Protein AF-U6JV20-F1 (afdb_monomer_lite)

InterPro domains:
  IPR004859 Xrn1, N-terminal [PF03159] (4-200)
  IPR027073 5'-3' exoribonuclease [PTHR12341] (5-211)

Organism: NCBI:txid44415

pLDDT: mean 77.41, std 22.78, range [28.17, 97.25]

Foldseek 3Di:
DPPPVLVVVLVLVLVVVVVVCVVVLFQAEKEWFAAAAADPVVVVVVVVLLVVVVVVVVVVVVVVVVVVVVVVVVVVPDDDDDDDDDDDDDPPPPPPPPPDDDLVLLAQPHPSQVVSLVSVVVSLVVCCVPPPSSPNYHYHYHGNNHHHGRLVVVLVVLVVVVVVVPDDLPDAKEKEWDDPCNVVSQVVSPRPHYYYDYDDDDDDDDDPDDPPPPSVVSVVVCPVSVSDTRTMMGD

Radius of gyration: 23.66 Å; chains: 1; bounding box: 73×38×59 Å

Structure (mmCIF, N/CA/C/O backbone):
data_AF-U6JV20-F1
#
_entry.id   AF-U6JV20-F1
#
loop_
_atom_site.group_PDB
_atom_site.id
_atom_site.type_symbol
_atom_site.label_atom_id
_atom_site.label_alt_id
_atom_site.label_comp_id
_atom_site.label_asym_id
_atom_site.label_entity_id
_atom_site.label_seq_id
_atom_site.pdbx_PDB_ins_code
_atom_site.Cartn_x
_atom_site.Cartn_y
_atom_site.Cartn_z
_atom_site.occupancy
_atom_site.B_iso_or_equiv
_atom_site.auth_seq_id
_atom_site.auth_comp_id
_atom_site.auth_asym_id
_atom_site.auth_atom_id
_atom_site.pdbx_PDB_model_num
ATOM 1 N N . MET A 1 1 ? -23.918 -13.081 11.698 1.00 28.17 1 MET A N 1
ATOM 2 C CA . MET A 1 1 ? -24.229 -11.856 10.927 1.00 28.17 1 MET A CA 1
ATOM 3 C C . MET A 1 1 ? -23.480 -10.662 11.524 1.00 28.17 1 MET A C 1
ATOM 5 O O . MET A 1 1 ? -24.074 -9.877 12.247 1.00 28.17 1 MET A O 1
ATOM 9 N N . LEU A 1 2 ? -22.174 -10.546 11.251 1.00 38.31 2 LEU A N 1
ATOM 10 C CA . LEU A 1 2 ? -21.344 -9.373 11.600 1.00 38.31 2 LEU A CA 1
ATOM 11 C C . LEU A 1 2 ? -20.897 -8.580 10.345 1.00 38.31 2 LEU A C 1
ATOM 13 O O . LEU A 1 2 ? -20.165 -7.609 10.464 1.00 38.31 2 LEU A O 1
ATOM 17 N N . HIS A 1 3 ? -21.352 -8.973 9.146 1.00 51.00 3 HIS A N 1
ATOM 18 C CA . HIS A 1 3 ? -20.683 -8.654 7.874 1.00 51.00 3 HIS A CA 1
ATOM 19 C C . HIS A 1 3 ? -21.089 -7.337 7.193 1.00 51.00 3 HIS A C 1
ATOM 21 O O . HIS A 1 3 ? -20.301 -6.791 6.433 1.00 51.00 3 HIS A O 1
ATOM 27 N N . ALA A 1 4 ? -22.257 -6.760 7.502 1.00 55.91 4 ALA A N 1
ATOM 28 C CA . ALA A 1 4 ? -22.761 -5.601 6.753 1.00 55.91 4 ALA A CA 1
ATOM 29 C C . ALA A 1 4 ? -21.867 -4.347 6.850 1.00 55.91 4 ALA A C 1
ATOM 31 O O . ALA A 1 4 ? -21.872 -3.525 5.939 1.00 55.91 4 ALA A O 1
ATOM 32 N N . ASN A 1 5 ? -21.102 -4.192 7.937 1.00 74.75 5 ASN A N 1
ATOM 33 C CA . ASN A 1 5 ? -20.215 -3.038 8.101 1.00 74.75 5 ASN A CA 1
ATOM 34 C C . ASN A 1 5 ? -18.869 -3.242 7.381 1.00 74.75 5 ASN A C 1
ATOM 36 O O . ASN A 1 5 ? -18.358 -2.315 6.763 1.00 74.75 5 ASN A O 1
ATOM 40 N N . GLU A 1 6 ? -18.324 -4.464 7.394 1.00 83.31 6 GLU A N 1
ATOM 41 C CA . GLU A 1 6 ? -17.075 -4.792 6.691 1.00 83.31 6 GLU A CA 1
ATOM 42 C C . GLU A 1 6 ? -17.254 -4.743 5.170 1.00 83.31 6 GLU A C 1
ATOM 44 O O . GLU A 1 6 ? -16.403 -4.197 4.475 1.00 83.31 6 GLU A O 1
ATOM 49 N N . ASP A 1 7 ? -18.388 -5.215 4.648 1.00 86.44 7 ASP A N 1
ATOM 50 C CA . ASP A 1 7 ? -18.668 -5.181 3.207 1.00 86.44 7 ASP A CA 1
ATOM 51 C C . ASP A 1 7 ? -18.662 -3.748 2.651 1.00 86.44 7 ASP A C 1
ATOM 53 O O . ASP A 1 7 ? -18.101 -3.487 1.583 1.00 86.44 7 ASP A O 1
ATOM 57 N N . LEU A 1 8 ? -19.237 -2.796 3.396 1.00 87.31 8 LEU A N 1
ATOM 58 C CA . LEU A 1 8 ? -19.201 -1.371 3.050 1.00 87.31 8 LEU A CA 1
ATOM 59 C C . LEU A 1 8 ? -17.778 -0.801 3.122 1.00 87.31 8 LEU A C 1
ATOM 61 O O . LEU A 1 8 ? -17.402 0.035 2.293 1.00 87.31 8 LEU A O 1
ATOM 65 N N . MET A 1 9 ? -16.964 -1.268 4.075 1.00 87.62 9 MET A N 1
ATOM 66 C CA . MET A 1 9 ? -15.550 -0.898 4.150 1.00 87.62 9 MET A CA 1
ATOM 67 C C . MET A 1 9 ? -14.772 -1.410 2.936 1.00 87.62 9 MET A C 1
ATOM 69 O O . MET A 1 9 ? -14.038 -0.636 2.324 1.00 87.62 9 MET A O 1
ATOM 73 N N . TRP A 1 10 ? -14.967 -2.668 2.530 1.00 91.25 10 TRP A N 1
ATOM 74 C CA . TRP A 1 10 ? -14.325 -3.236 1.339 1.00 91.25 10 TRP A CA 1
ATOM 75 C C . TRP A 1 10 ? -14.688 -2.452 0.084 1.00 91.25 10 TRP A C 1
ATOM 77 O O . TRP A 1 10 ? -13.799 -2.048 -0.662 1.00 91.25 10 TRP A O 1
ATOM 87 N N . GLN A 1 11 ? -15.977 -2.156 -0.106 1.00 90.81 11 GLN A N 1
ATOM 88 C CA . GLN A 1 11 ? -16.446 -1.333 -1.223 1.00 90.81 11 GLN A CA 1
ATOM 89 C C . GLN A 1 11 ? -15.785 0.050 -1.233 1.00 90.81 11 GLN A C 1
ATOM 91 O O . GLN A 1 11 ? -15.362 0.516 -2.289 1.00 90.81 11 GLN A O 1
ATOM 96 N N . SER A 1 12 ? -15.638 0.679 -0.065 1.00 89.69 12 SER A N 1
ATOM 97 C CA . SER A 1 12 ? -15.001 1.995 0.063 1.00 89.69 12 SER A CA 1
ATOM 98 C C . SER A 1 12 ? -13.507 1.961 -0.277 1.00 89.69 12 SER A C 1
ATOM 100 O O . SER A 1 12 ? -13.014 2.849 -0.975 1.00 89.69 12 SER A O 1
ATOM 102 N N . VAL A 1 13 ? -12.785 0.929 0.173 1.00 91.44 13 VAL A N 1
ATOM 103 C CA . VAL A 1 13 ? -11.361 0.734 -0.157 1.00 91.44 13 VAL A CA 1
ATOM 104 C C . VAL A 1 13 ? -11.183 0.455 -1.651 1.00 91.44 13 VAL A C 1
ATOM 106 O O . VAL A 1 13 ? -10.296 1.019 -2.289 1.00 91.44 13 VAL A O 1
ATOM 109 N N . PHE A 1 14 ? -12.043 -0.375 -2.238 1.00 94.75 14 PHE A N 1
ATOM 110 C CA . PHE A 1 14 ? -11.990 -0.713 -3.660 1.00 94.75 14 PHE A CA 1
ATOM 111 C C . PHE A 1 14 ? -12.334 0.469 -4.567 1.00 94.75 14 PHE A C 1
ATOM 113 O O . PHE A 1 14 ? -11.645 0.683 -5.563 1.00 94.75 14 PHE A O 1
ATOM 120 N N . ALA A 1 15 ? -13.322 1.285 -4.194 1.00 91.62 15 ALA A N 1
ATOM 121 C CA . ALA A 1 15 ? -13.645 2.517 -4.911 1.00 91.62 15 ALA A CA 1
ATOM 122 C C . ALA A 1 15 ? -12.462 3.498 -4.931 1.00 91.62 15 ALA A C 1
ATOM 124 O O . ALA A 1 15 ? -12.191 4.139 -5.946 1.00 91.62 15 ALA A O 1
ATOM 125 N N . ALA A 1 16 ? -11.713 3.587 -3.835 1.00 89.75 16 ALA A N 1
ATOM 126 C CA . ALA A 1 16 ? -10.518 4.415 -3.796 1.00 89.75 16 ALA A CA 1
ATOM 127 C C . ALA A 1 16 ? -9.347 3.820 -4.582 1.00 89.75 16 ALA A C 1
ATOM 129 O O . ALA A 1 16 ? -8.646 4.553 -5.275 1.00 89.75 16 ALA A O 1
ATOM 130 N N . LEU A 1 17 ? -9.155 2.499 -4.540 1.00 93.50 17 LEU A N 1
ATOM 131 C CA . LEU A 1 17 ? -8.181 1.837 -5.406 1.00 93.50 17 LEU A CA 1
ATOM 132 C C . LEU A 1 17 ? -8.497 2.108 -6.885 1.00 93.50 17 LEU A C 1
ATOM 134 O O . LEU A 1 17 ? -7.592 2.415 -7.656 1.00 93.50 17 LEU A O 1
ATOM 138 N N . ASP A 1 18 ? -9.774 2.070 -7.270 1.00 92.25 18 ASP A N 1
ATOM 139 C CA . ASP A 1 18 ? -10.222 2.471 -8.607 1.00 92.25 18 ASP A CA 1
ATOM 140 C C . ASP A 1 18 ? -9.894 3.928 -8.924 1.00 92.25 18 ASP A C 1
ATOM 142 O O . ASP A 1 18 ? -9.416 4.215 -10.024 1.00 92.25 18 ASP A O 1
ATOM 146 N N . LEU A 1 19 ? -10.113 4.845 -7.979 1.00 91.06 19 LEU A N 1
ATOM 147 C CA . LEU A 1 19 ? -9.754 6.250 -8.146 1.00 91.06 19 LEU A CA 1
ATOM 148 C C . LEU A 1 19 ? -8.248 6.402 -8.398 1.00 91.06 19 LEU A C 1
ATOM 150 O O . LEU A 1 19 ? -7.859 7.046 -9.375 1.00 91.06 19 LEU A O 1
ATOM 154 N N . VAL A 1 20 ? -7.402 5.755 -7.594 1.00 91.06 20 VAL A N 1
ATOM 155 C CA . VAL A 1 20 ? -5.939 5.807 -7.745 1.00 91.06 20 VAL A CA 1
ATOM 156 C C . VAL A 1 20 ? -5.505 5.207 -9.086 1.00 91.06 20 VAL A C 1
ATOM 158 O O . VAL A 1 20 ? -4.770 5.853 -9.835 1.00 91.06 20 VAL A O 1
ATOM 161 N N . VAL A 1 21 ? -6.003 4.018 -9.444 1.00 91.44 21 VAL A N 1
ATOM 162 C CA . VAL A 1 21 ? -5.692 3.365 -10.731 1.00 91.44 21 VAL A CA 1
ATOM 163 C C . VAL A 1 21 ? -6.166 4.214 -11.908 1.00 91.44 21 VAL A C 1
ATOM 165 O O . VAL A 1 21 ? -5.449 4.330 -12.898 1.00 91.44 21 VAL A O 1
ATOM 168 N N . SER A 1 22 ? -7.338 4.845 -11.812 1.00 90.44 22 SER A N 1
ATOM 169 C CA . SER A 1 22 ? -7.852 5.719 -12.870 1.00 90.44 22 SER A CA 1
ATOM 170 C C . SER A 1 22 ? -7.023 6.992 -13.037 1.00 90.44 22 SER A C 1
ATOM 172 O O . SER A 1 22 ? -6.788 7.421 -14.165 1.00 90.44 22 SER A O 1
ATOM 174 N N . THR A 1 23 ? -6.530 7.546 -11.928 1.00 88.50 23 THR A N 1
ATOM 175 C CA . THR A 1 23 ? -5.730 8.775 -11.907 1.00 88.50 23 THR A CA 1
ATOM 176 C C . THR A 1 23 ? -4.333 8.533 -12.470 1.00 88.50 23 THR A C 1
ATOM 178 O O . THR A 1 23 ? -3.855 9.315 -13.287 1.00 88.50 23 THR A O 1
ATOM 181 N N . ILE A 1 24 ? -3.678 7.441 -12.062 1.00 89.88 24 ILE A N 1
ATOM 182 C CA . ILE A 1 24 ? -2.301 7.128 -12.473 1.00 89.88 24 ILE A CA 1
ATOM 183 C C . ILE A 1 24 ? -2.268 6.434 -13.842 1.00 89.88 24 ILE A C 1
ATOM 185 O O . ILE A 1 24 ? -1.355 6.673 -14.629 1.00 89.88 24 ILE A O 1
ATOM 189 N N . SER A 1 25 ? -3.253 5.579 -14.136 1.00 90.56 25 SER A N 1
ATOM 190 C CA . SER A 1 25 ? -3.310 4.743 -15.344 1.00 90.56 25 SER A CA 1
ATOM 191 C C . SER A 1 25 ? -2.012 3.941 -15.592 1.00 90.56 25 SER A C 1
ATOM 193 O O . SER A 1 25 ? -1.363 4.130 -16.628 1.00 90.56 25 SER A O 1
ATOM 195 N N . PRO A 1 26 ? -1.616 3.039 -14.663 1.00 92.62 26 PRO A N 1
ATOM 196 C CA . PRO A 1 26 ? -0.392 2.242 -14.788 1.00 92.62 26 PRO A CA 1
ATOM 197 C C . PRO A 1 26 ? -0.382 1.400 -16.064 1.00 92.62 26 PRO A C 1
ATOM 199 O O . PRO A 1 26 ? -1.425 0.925 -16.522 1.00 92.62 26 PRO A O 1
ATOM 202 N N . ARG A 1 27 ? 0.804 1.199 -16.647 1.00 90.31 27 ARG A N 1
ATOM 203 C CA . ARG A 1 27 ? 0.938 0.552 -17.966 1.00 90.31 27 ARG A CA 1
ATOM 204 C C . ARG A 1 27 ? 1.630 -0.797 -17.921 1.00 90.31 27 ARG A C 1
ATOM 206 O O . ARG A 1 27 ? 1.448 -1.576 -18.854 1.00 90.31 27 ARG A O 1
ATOM 213 N N . LYS A 1 28 ? 2.433 -1.068 -16.890 1.00 91.19 28 LYS A N 1
ATOM 214 C CA . LYS A 1 28 ? 3.230 -2.296 -16.791 1.00 91.19 28 LYS A CA 1
ATOM 215 C C . LYS A 1 28 ? 2.930 -3.061 -15.507 1.00 91.19 28 LYS A C 1
ATOM 217 O O . LYS A 1 28 ? 2.695 -4.268 -15.575 1.00 91.19 28 LYS A O 1
ATOM 222 N N . LEU A 1 29 ? 2.934 -2.394 -14.353 1.00 94.56 29 LEU A N 1
ATOM 223 C CA . LEU A 1 29 ? 2.844 -3.040 -13.046 1.00 94.56 29 LEU A CA 1
ATOM 224 C C . LEU A 1 29 ? 1.930 -2.279 -12.085 1.00 94.56 29 LEU A C 1
ATOM 226 O O . LEU A 1 29 ? 2.023 -1.067 -11.933 1.00 94.56 29 LEU A O 1
ATOM 230 N N . LEU A 1 30 ? 1.128 -3.030 -11.342 1.00 96.50 30 LEU A N 1
ATOM 231 C CA . LEU A 1 30 ? 0.457 -2.582 -10.134 1.00 96.50 30 LEU A CA 1
ATOM 232 C C . LEU A 1 30 ? 0.909 -3.448 -8.960 1.00 96.50 30 LEU A C 1
ATOM 234 O O . LEU A 1 30 ? 0.546 -4.617 -8.872 1.00 96.50 30 LEU A O 1
ATOM 238 N N . TYR A 1 31 ? 1.702 -2.883 -8.061 1.00 97.25 31 TYR A N 1
ATOM 239 C CA . TYR A 1 31 ? 2.146 -3.524 -6.831 1.00 97.25 31 TYR A CA 1
ATOM 240 C C . TYR A 1 31 ? 1.297 -3.015 -5.658 1.00 97.25 31 TYR A C 1
ATOM 242 O O . TYR A 1 31 ? 1.384 -1.848 -5.269 1.00 97.25 31 TYR A O 1
ATOM 250 N N . LEU A 1 32 ? 0.493 -3.906 -5.074 1.00 96.69 32 LEU A N 1
ATOM 251 C CA . LEU A 1 32 ? -0.291 -3.650 -3.865 1.00 96.69 32 LEU A CA 1
ATOM 252 C C . LEU A 1 32 ? 0.406 -4.317 -2.674 1.00 96.69 32 LEU A C 1
ATOM 254 O O . LEU A 1 32 ? 0.488 -5.546 -2.615 1.00 96.69 32 LEU A O 1
ATOM 258 N N . ALA A 1 33 ? 0.911 -3.520 -1.732 1.00 95.94 33 ALA A N 1
ATOM 259 C CA . ALA A 1 33 ? 1.595 -4.016 -0.542 1.00 95.94 33 ALA A CA 1
ATOM 260 C C . ALA A 1 33 ? 0.775 -3.726 0.719 1.00 95.94 33 ALA A C 1
ATOM 262 O O . ALA A 1 33 ? 0.499 -2.569 1.027 1.00 95.94 33 ALA A O 1
ATOM 263 N N . ALA A 1 34 ? 0.417 -4.773 1.458 1.00 93.31 34 ALA A N 1
ATOM 264 C CA . ALA A 1 34 ? -0.102 -4.661 2.816 1.00 93.31 34 ALA A CA 1
ATOM 265 C C . ALA A 1 34 ? 1.030 -4.856 3.835 1.00 93.31 34 ALA A C 1
ATOM 267 O O . ALA A 1 34 ? 1.994 -5.585 3.576 1.00 93.31 34 ALA A O 1
ATOM 268 N N . ASP A 1 35 ? 0.892 -4.251 5.013 1.00 93.25 35 ASP A N 1
ATOM 269 C CA . ASP A 1 35 ? 1.813 -4.468 6.128 1.00 93.25 35 ASP A CA 1
ATOM 270 C C . ASP A 1 35 ? 1.754 -5.919 6.620 1.00 93.25 35 ASP A C 1
ATOM 272 O O . ASP A 1 35 ? 0.695 -6.441 6.978 1.00 93.25 35 ASP A O 1
ATOM 276 N N . GLY A 1 36 ? 2.918 -6.566 6.640 1.00 95.12 36 GLY A N 1
ATOM 277 C CA . GLY A 1 36 ? 3.131 -7.831 7.328 1.00 95.12 36 GLY A CA 1
ATOM 278 C C . GLY A 1 36 ? 3.796 -7.629 8.683 1.00 95.12 36 GLY A C 1
ATOM 279 O O . GLY A 1 36 ? 3.788 -6.538 9.255 1.00 95.12 36 GLY A O 1
ATOM 280 N N . VAL A 1 37 ? 4.407 -8.689 9.214 1.00 95.69 37 VAL A N 1
ATOM 281 C CA . VAL A 1 37 ? 5.146 -8.601 10.483 1.00 95.69 37 VAL A CA 1
ATOM 282 C C . VAL A 1 37 ? 6.348 -7.664 10.320 1.00 95.69 37 VAL A C 1
ATOM 284 O O . VAL A 1 37 ? 7.280 -7.962 9.572 1.00 95.69 37 VAL A O 1
ATOM 287 N N . ALA A 1 38 ? 6.309 -6.525 11.013 1.00 95.12 38 ALA A N 1
ATOM 288 C CA . ALA A 1 38 ? 7.309 -5.464 10.922 1.00 95.12 38 ALA A CA 1
ATOM 289 C C . ALA A 1 38 ? 8.532 -5.708 11.838 1.00 95.12 38 ALA A C 1
ATOM 291 O O . ALA A 1 38 ? 8.455 -6.495 12.786 1.00 95.12 38 ALA A O 1
ATOM 292 N N . PRO A 1 39 ? 9.665 -5.010 11.616 1.00 96.00 39 PRO A N 1
ATOM 293 C CA . PRO A 1 39 ? 10.822 -5.070 12.508 1.00 96.00 39 PRO A CA 1
ATOM 294 C C . PRO A 1 39 ? 10.504 -4.589 13.930 1.00 96.00 39 PRO A C 1
ATOM 296 O O . PRO A 1 39 ? 9.652 -3.725 14.143 1.00 96.00 39 PRO A O 1
ATOM 299 N N . ARG A 1 40 ? 11.272 -5.066 14.920 1.00 96.44 40 ARG A N 1
ATOM 300 C CA . ARG A 1 40 ? 11.060 -4.742 16.346 1.00 96.44 40 ARG A CA 1
ATOM 301 C C . ARG A 1 40 ? 11.003 -3.236 16.633 1.00 96.44 40 ARG A C 1
ATOM 303 O O . ARG A 1 40 ? 10.221 -2.807 17.478 1.00 96.44 40 ARG A O 1
ATOM 310 N N . ALA A 1 41 ? 11.814 -2.437 15.938 1.00 94.69 41 ALA A N 1
ATOM 311 C CA . ALA A 1 41 ? 11.804 -0.982 16.074 1.00 94.69 41 ALA A CA 1
ATOM 312 C C . ALA A 1 41 ? 10.425 -0.391 15.729 1.00 94.69 41 ALA A C 1
ATOM 314 O O . ALA A 1 41 ? 9.850 0.338 16.541 1.00 94.69 41 ALA A O 1
ATOM 315 N N . LYS A 1 42 ? 9.850 -0.789 14.586 1.00 92.94 42 LYS A N 1
ATOM 316 C CA . LYS A 1 42 ? 8.502 -0.385 14.176 1.00 92.94 42 LYS A CA 1
ATOM 317 C C . LYS A 1 42 ? 7.431 -0.956 15.099 1.00 92.94 42 LYS A C 1
ATOM 319 O O . LYS A 1 42 ? 6.529 -0.224 15.497 1.00 92.94 42 LYS A O 1
ATOM 324 N N . MET A 1 43 ? 7.552 -2.219 15.519 1.00 94.19 43 MET A N 1
ATOM 325 C CA . MET A 1 43 ? 6.605 -2.835 16.462 1.00 94.19 43 MET A CA 1
ATOM 326 C C . MET A 1 43 ? 6.496 -2.038 17.768 1.00 94.19 43 MET A C 1
ATOM 328 O O . MET A 1 43 ? 5.396 -1.831 18.276 1.00 94.19 43 MET A O 1
ATOM 332 N N . ASN A 1 44 ? 7.619 -1.549 18.304 1.00 94.75 44 ASN A N 1
ATOM 333 C CA . ASN A 1 44 ? 7.613 -0.709 19.502 1.00 94.75 44 ASN A CA 1
ATOM 334 C C . ASN A 1 44 ? 6.879 0.620 19.260 1.00 94.75 44 ASN A C 1
ATOM 336 O O . ASN A 1 44 ? 6.072 1.027 20.098 1.00 94.75 44 ASN A O 1
ATOM 340 N N . GLN A 1 45 ? 7.110 1.270 18.113 1.00 90.81 45 GLN A N 1
ATOM 341 C CA . GLN A 1 45 ? 6.407 2.502 17.735 1.00 90.81 45 GLN A CA 1
ATOM 342 C C . GLN A 1 45 ? 4.895 2.270 17.580 1.00 90.81 45 GLN A C 1
ATOM 344 O O . GLN A 1 45 ? 4.096 2.993 18.180 1.00 90.81 45 GLN A O 1
ATOM 349 N N . GLN A 1 46 ? 4.496 1.222 16.850 1.00 91.56 46 GLN A N 1
ATOM 350 C CA . GLN A 1 46 ? 3.092 0.840 16.668 1.00 91.56 46 GLN A CA 1
ATOM 351 C C . GLN A 1 46 ? 2.421 0.511 18.008 1.00 91.56 46 GLN A C 1
ATOM 353 O O . GLN A 1 46 ? 1.321 0.991 18.277 1.00 91.56 46 GLN A O 1
ATOM 358 N N . ARG A 1 47 ? 3.096 -0.235 18.893 1.00 93.50 47 ARG A N 1
ATOM 359 C CA . ARG A 1 47 ? 2.587 -0.565 20.234 1.00 93.50 47 ARG A CA 1
ATOM 360 C C . ARG A 1 47 ? 2.314 0.687 21.064 1.00 93.50 47 ARG A C 1
ATOM 362 O O . ARG A 1 47 ? 1.243 0.794 21.657 1.00 93.50 47 ARG A O 1
ATOM 369 N N . VAL A 1 48 ? 3.260 1.629 21.110 1.00 93.56 48 VAL A N 1
ATOM 370 C CA . VAL A 1 48 ? 3.090 2.889 21.855 1.00 93.56 48 VAL A CA 1
ATOM 371 C C . VAL A 1 48 ? 1.912 3.685 21.299 1.00 93.56 48 VAL A C 1
ATOM 373 O O . VAL A 1 48 ? 1.100 4.192 22.074 1.00 93.56 48 VAL A O 1
ATOM 376 N N . ARG A 1 49 ? 1.787 3.764 19.970 1.00 89.94 49 ARG A N 1
ATOM 377 C CA . ARG A 1 49 ? 0.692 4.488 19.320 1.00 89.94 49 ARG A CA 1
ATOM 378 C C . ARG A 1 49 ? -0.673 3.884 19.650 1.00 89.94 49 ARG A C 1
ATOM 380 O O . ARG A 1 49 ? -1.556 4.611 20.091 1.00 89.94 49 ARG A O 1
ATOM 387 N N . ARG A 1 50 ? -0.818 2.563 19.518 1.00 91.00 50 ARG A N 1
ATOM 388 C CA . ARG A 1 50 ? -2.068 1.841 19.817 1.00 91.00 50 ARG A CA 1
ATOM 389 C C . ARG A 1 50 ? -2.485 1.983 21.273 1.00 91.00 50 ARG A C 1
ATOM 391 O O . ARG A 1 50 ? -3.651 2.219 21.561 1.00 91.00 50 ARG A O 1
ATOM 398 N N . TYR A 1 51 ? -1.521 1.916 22.190 1.00 92.06 51 TYR A N 1
ATOM 399 C CA . TYR A 1 51 ? -1.795 2.109 23.612 1.00 92.06 51 TYR A CA 1
ATOM 400 C C . TYR A 1 51 ? -2.311 3.524 23.915 1.00 92.06 51 TYR A C 1
ATOM 402 O O . TYR A 1 51 ? -3.261 3.691 24.677 1.00 92.06 51 TYR A O 1
ATOM 410 N N . ARG A 1 52 ? -1.717 4.549 23.287 1.00 90.31 52 ARG A N 1
ATOM 411 C CA . ARG A 1 52 ? 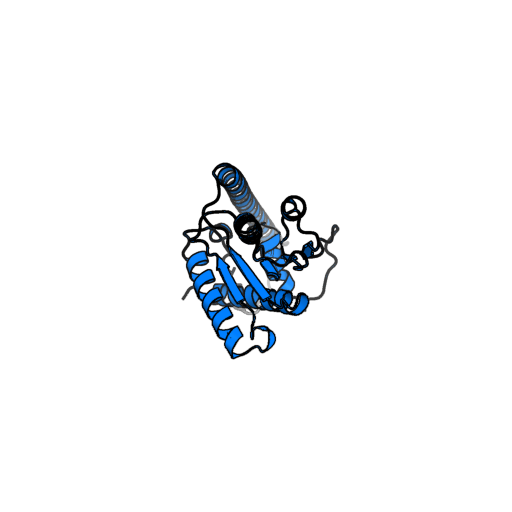-2.183 5.939 23.415 1.00 90.31 52 ARG A CA 1
ATOM 412 C C . ARG A 1 52 ? -3.579 6.134 22.823 1.00 90.31 52 ARG A C 1
ATOM 414 O O . ARG A 1 52 ? -4.400 6.766 23.476 1.00 90.31 52 ARG A O 1
ATOM 421 N N . ALA A 1 53 ? -3.847 5.575 21.642 1.00 86.00 53 ALA A N 1
ATOM 422 C CA . ALA A 1 53 ? -5.156 5.656 20.992 1.00 86.00 53 ALA A CA 1
ATOM 423 C C . ALA A 1 53 ? -6.252 5.008 21.852 1.00 86.00 53 ALA A C 1
ATOM 425 O O . ALA A 1 53 ? -7.261 5.644 22.140 1.00 86.00 53 ALA A O 1
ATOM 426 N N . ALA A 1 54 ? -6.006 3.800 22.371 1.00 88.12 54 ALA A N 1
ATOM 427 C CA . ALA A 1 54 ? -6.938 3.118 23.268 1.00 88.12 54 ALA A CA 1
ATOM 428 C C . ALA A 1 54 ? -7.224 3.931 24.545 1.00 88.12 54 ALA A C 1
ATOM 430 O O . ALA A 1 54 ? -8.381 4.083 24.935 1.00 88.12 54 ALA A O 1
ATOM 431 N N . LYS A 1 55 ? -6.184 4.515 25.162 1.00 90.12 55 LYS A N 1
ATOM 432 C CA . LYS A 1 55 ? -6.339 5.383 26.340 1.00 90.12 55 LYS A CA 1
ATOM 433 C C . LYS A 1 55 ? -7.157 6.636 26.018 1.00 90.12 55 LYS A C 1
ATOM 435 O O . LYS A 1 55 ? -8.081 6.961 26.753 1.00 90.12 55 LYS A O 1
ATOM 440 N N . SER A 1 56 ? -6.849 7.308 24.908 1.00 86.50 56 SER A N 1
ATOM 441 C CA . SER A 1 56 ? -7.566 8.516 24.489 1.00 86.50 56 SER A CA 1
ATOM 442 C C . SER A 1 56 ? -9.026 8.228 24.138 1.00 86.50 56 SER A C 1
ATOM 444 O O . SER A 1 56 ? -9.893 9.043 24.440 1.00 86.50 56 SER A O 1
ATOM 446 N N . ALA A 1 57 ? -9.312 7.080 23.521 1.00 84.81 57 ALA A N 1
ATOM 447 C CA . ALA A 1 57 ? -10.673 6.654 23.212 1.00 84.81 57 ALA A CA 1
ATOM 448 C C . ALA A 1 57 ? -11.477 6.377 24.491 1.00 84.81 57 ALA A C 1
ATOM 450 O O . ALA A 1 57 ? -12.636 6.782 24.588 1.00 84.81 57 ALA A O 1
ATOM 451 N N . GLN A 1 58 ? -10.852 5.751 25.495 1.00 86.50 58 GLN A N 1
ATOM 452 C CA . GLN A 1 58 ? -11.471 5.547 26.803 1.00 86.50 58 GLN A CA 1
ATOM 453 C C . GLN A 1 58 ? -11.762 6.883 27.503 1.00 86.50 58 GLN A C 1
ATOM 455 O O . GLN A 1 58 ? -12.884 7.108 27.951 1.00 86.50 58 GLN A O 1
ATOM 460 N N . GLU A 1 59 ? -10.785 7.792 27.548 1.00 89.81 59 GLU A N 1
ATOM 461 C CA . GLU A 1 59 ? -10.950 9.123 28.147 1.00 89.81 59 GLU A CA 1
ATOM 462 C C . GLU A 1 59 ? -12.062 9.929 27.442 1.00 89.81 59 GLU A C 1
ATOM 464 O O . GLU A 1 59 ? -12.885 10.564 28.106 1.00 89.81 59 GLU A O 1
ATOM 469 N N . ALA A 1 60 ? -12.152 9.852 26.109 1.00 86.38 60 ALA A N 1
ATOM 470 C CA . ALA A 1 60 ? -13.217 10.487 25.331 1.00 86.38 60 ALA A CA 1
ATOM 471 C C . ALA A 1 60 ? -14.603 9.880 25.615 1.00 86.38 60 ALA A C 1
ATOM 473 O O . ALA A 1 60 ? -15.573 10.623 25.779 1.00 86.38 60 ALA A O 1
ATOM 474 N N . ALA A 1 61 ? -14.704 8.552 25.725 1.00 86.44 61 ALA A N 1
ATOM 475 C CA . ALA A 1 61 ? -15.951 7.872 26.073 1.00 86.44 61 ALA A CA 1
ATOM 476 C C . ALA A 1 61 ? -16.431 8.246 27.488 1.00 86.44 61 ALA A C 1
ATOM 478 O O . ALA A 1 61 ? -17.614 8.525 27.695 1.00 86.44 61 ALA A O 1
ATOM 479 N N . GLU A 1 62 ? -15.516 8.325 28.458 1.00 88.69 62 GLU A N 1
ATOM 480 C CA . GLU A 1 62 ? -15.827 8.769 29.821 1.00 88.69 62 GLU A CA 1
ATOM 481 C C . GLU A 1 62 ? -16.275 10.239 29.865 1.00 88.69 62 GLU A C 1
ATOM 483 O O . GLU A 1 62 ? -17.224 10.575 30.580 1.00 88.69 62 GLU A O 1
ATOM 488 N N . ALA A 1 63 ? -15.630 11.121 29.094 1.00 87.44 63 ALA A N 1
ATOM 489 C CA . ALA A 1 63 ? -16.026 12.525 28.981 1.00 87.44 63 ALA A CA 1
ATOM 490 C C . ALA A 1 63 ? -17.425 12.676 28.360 1.00 87.44 63 ALA A C 1
ATOM 492 O O . ALA A 1 63 ? -18.258 13.404 28.905 1.00 87.44 63 ALA A O 1
ATOM 493 N N . GLN A 1 64 ? -17.718 11.933 27.288 1.00 84.75 64 GLN A N 1
ATOM 494 C CA . GLN A 1 64 ? -19.044 11.904 26.660 1.00 84.75 64 GLN A CA 1
ATOM 495 C C . GLN A 1 64 ? -20.121 11.385 27.621 1.00 84.75 64 GLN A C 1
ATOM 497 O O . GLN A 1 64 ? -21.198 11.974 27.704 1.00 84.75 64 GLN A O 1
ATOM 502 N N . ALA A 1 65 ? -19.827 10.338 28.399 1.00 87.06 65 ALA A N 1
ATOM 503 C CA . ALA A 1 65 ? -20.749 9.797 29.398 1.00 87.06 65 ALA A CA 1
ATOM 504 C C . ALA A 1 65 ? -21.020 10.780 30.553 1.00 87.06 65 ALA A C 1
ATOM 506 O O . ALA A 1 65 ? -22.149 10.899 31.033 1.00 87.06 65 ALA A O 1
ATOM 507 N N . LYS A 1 66 ? -19.999 11.522 31.003 1.00 86.38 66 LYS A N 1
ATOM 508 C CA . LYS A 1 66 ? -20.175 12.591 32.001 1.00 86.38 66 LYS A CA 1
ATOM 509 C C . LYS A 1 66 ? -21.006 13.745 31.439 1.00 86.38 66 LYS A C 1
ATOM 511 O O . LYS A 1 66 ? -21.884 14.249 32.137 1.00 86.38 66 LYS A O 1
ATOM 516 N N . GLN A 1 67 ? -20.761 14.136 30.189 1.00 78.88 67 GLN A N 1
ATOM 517 C CA . GLN A 1 67 ? -21.472 15.231 29.533 1.00 78.88 67 GLN A CA 1
ATOM 518 C C . GLN A 1 67 ? -22.945 14.891 29.281 1.00 78.88 67 GLN A C 1
ATOM 520 O O . GLN A 1 67 ? -23.802 15.730 29.560 1.00 78.88 67 GLN A O 1
ATOM 525 N N . SER A 1 68 ? -23.251 13.660 28.855 1.00 81.50 68 SER A N 1
ATOM 526 C CA . SER A 1 68 ? -24.630 13.178 28.691 1.00 81.50 68 SER A CA 1
ATOM 527 C C . SER A 1 68 ? -25.372 13.071 30.027 1.00 81.50 68 SER A C 1
ATOM 529 O O . SER A 1 68 ? -26.528 13.479 30.126 1.00 81.50 68 SER A O 1
ATOM 531 N N . ARG A 1 69 ?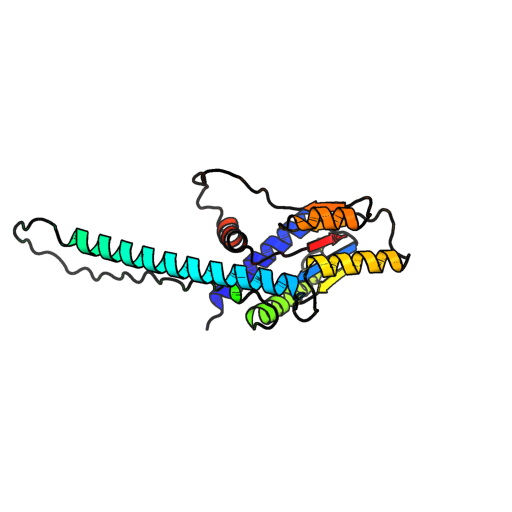 -24.701 12.619 31.098 1.00 80.25 69 A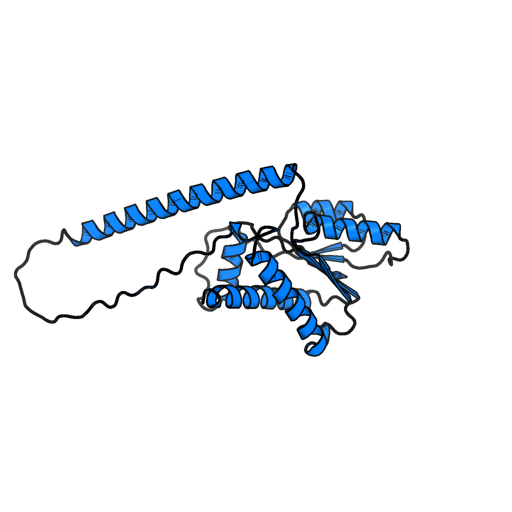RG A N 1
ATOM 532 C CA . ARG A 1 69 ? -25.276 12.595 32.454 1.00 80.25 69 ARG A CA 1
ATOM 533 C C . ARG A 1 69 ? -25.553 14.002 32.994 1.00 80.25 69 ARG A C 1
ATOM 535 O O . ARG A 1 69 ? -26.580 14.217 33.631 1.00 80.25 69 ARG A O 1
ATOM 542 N N . ALA A 1 70 ? -24.668 14.964 32.728 1.00 75.44 70 ALA A N 1
ATOM 543 C CA . ALA A 1 70 ? -24.882 16.359 33.107 1.00 75.44 70 ALA A CA 1
ATOM 544 C C . ALA A 1 70 ? -26.065 16.987 32.347 1.00 75.44 70 ALA A C 1
ATOM 546 O O . ALA A 1 70 ? -26.880 17.667 32.963 1.00 75.44 70 ALA A O 1
ATOM 547 N N . THR A 1 71 ? -26.217 16.715 31.043 1.00 72.12 71 THR A N 1
ATOM 548 C CA . THR A 1 71 ? -27.370 17.206 30.258 1.00 72.12 71 THR A CA 1
ATOM 549 C C . THR A 1 71 ? -28.687 16.557 30.684 1.00 72.12 71 THR A C 1
ATOM 551 O O . THR A 1 71 ? -29.700 17.249 30.755 1.00 72.12 71 THR A O 1
ATOM 554 N N . ALA A 1 72 ? -28.678 15.270 31.045 1.00 69.12 72 ALA A N 1
ATOM 555 C CA . ALA A 1 72 ? -29.858 14.587 31.578 1.00 69.12 72 ALA A CA 1
ATOM 556 C C . ALA A 1 72 ? -30.346 15.196 32.908 1.00 69.12 72 ALA A C 1
ATOM 558 O O . ALA A 1 72 ? -31.550 15.337 33.116 1.00 69.12 72 ALA A O 1
ATOM 559 N N . ASN A 1 73 ? -29.424 15.615 33.781 1.00 58.62 73 ASN A N 1
ATOM 560 C CA . ASN A 1 73 ? -29.770 16.226 35.068 1.00 58.62 73 ASN A CA 1
ATOM 561 C C . ASN A 1 73 ? -30.282 17.676 34.942 1.00 58.62 73 ASN A C 1
ATOM 563 O O . ASN A 1 73 ? -31.055 18.116 35.787 1.00 58.62 73 ASN A O 1
ATOM 567 N N . VAL A 1 74 ? -29.892 18.423 33.900 1.00 56.50 74 VAL A N 1
ATOM 568 C CA . VAL A 1 74 ? -30.342 19.816 33.688 1.00 56.50 74 VAL A CA 1
ATOM 569 C C . VAL A 1 74 ? -31.818 19.889 33.271 1.00 56.50 74 VAL A C 1
ATOM 571 O O . VAL A 1 74 ? -32.512 20.821 33.664 1.00 56.50 74 VAL A O 1
ATOM 574 N N . PHE A 1 75 ? -32.341 18.887 32.556 1.00 49.72 75 PHE A N 1
ATOM 575 C CA . PHE A 1 75 ? -33.754 18.857 32.145 1.00 49.72 75 PHE A CA 1
ATOM 576 C C . PHE A 1 75 ? -34.725 18.520 33.298 1.00 49.72 75 PHE A C 1
ATOM 578 O O . PHE A 1 75 ? -35.924 18.753 33.182 1.00 49.72 75 PHE A O 1
ATOM 585 N N . GLN A 1 76 ? -34.226 18.003 34.429 1.00 52.12 76 GLN A N 1
ATOM 586 C CA . GLN A 1 76 ? -35.040 17.709 35.619 1.00 52.12 76 GLN A CA 1
ATOM 587 C C . GLN A 1 76 ? -35.237 18.918 36.553 1.00 52.12 76 GLN A C 1
ATOM 589 O O . GLN A 1 76 ? -36.018 18.827 37.496 1.00 52.12 76 GLN A O 1
ATOM 594 N N . ILE A 1 77 ? -34.582 20.057 36.292 1.00 48.53 77 ILE A N 1
ATOM 595 C CA . ILE A 1 77 ? -34.740 21.301 37.063 1.00 48.53 77 ILE A CA 1
ATOM 596 C C . ILE A 1 77 ? -35.493 22.329 36.201 1.00 48.53 77 ILE A C 1
ATOM 598 O O . ILE A 1 77 ? -34.973 23.387 35.863 1.00 48.53 77 ILE A O 1
ATOM 602 N N . ALA A 1 78 ? -36.720 22.001 35.794 1.00 47.59 78 ALA A N 1
ATOM 603 C CA . ALA A 1 78 ? -37.679 22.985 35.287 1.00 47.59 78 ALA A CA 1
ATOM 604 C C . ALA A 1 78 ? -38.660 23.357 36.423 1.00 47.59 78 ALA A C 1
ATOM 606 O O . ALA A 1 78 ? -39.017 22.475 37.209 1.00 47.59 78 ALA A O 1
ATOM 607 N N . PRO A 1 79 ? -39.084 24.629 36.570 1.00 45.12 79 PRO A N 1
ATOM 608 C CA . PRO A 1 79 ? -39.935 25.057 37.681 1.00 45.12 79 PRO A CA 1
ATOM 609 C C . PRO A 1 79 ? -41.312 24.391 37.594 1.00 45.12 79 PRO A C 1
ATOM 611 O O . PRO A 1 79 ? -41.919 24.365 36.526 1.00 45.12 79 PRO A O 1
ATOM 614 N N . GLN A 1 80 ? -41.811 23.874 38.719 1.00 43.38 80 GLN A N 1
ATOM 615 C CA . GLN A 1 80 ? -43.153 23.299 38.826 1.00 43.38 80 GLN A CA 1
ATOM 616 C C . GLN A 1 80 ? -44.213 24.374 38.524 1.00 43.38 80 GLN A C 1
ATOM 618 O O . GLN A 1 80 ? -44.382 25.320 39.291 1.00 43.38 80 GLN A O 1
ATOM 623 N N . GLY A 1 81 ? -44.919 24.216 37.405 1.00 37.75 81 GLY A N 1
ATOM 624 C CA . GLY A 1 81 ? -46.186 24.875 37.083 1.00 37.75 81 GLY A CA 1
ATOM 625 C C . GLY A 1 81 ? -47.261 23.806 36.836 1.00 37.75 81 GLY A C 1
ATOM 626 O O . GLY A 1 81 ? -46.898 22.680 36.489 1.00 37.75 81 GLY A O 1
ATOM 627 N N . PRO A 1 82 ? -48.551 24.102 37.080 1.00 47.28 82 PRO A N 1
ATOM 628 C CA . PRO A 1 82 ? -49.577 23.085 37.278 1.00 47.28 82 PRO A CA 1
ATOM 629 C C . PRO A 1 82 ? -49.985 22.366 35.985 1.00 47.28 82 PRO A C 1
ATOM 631 O O . PRO A 1 82 ? -49.849 22.882 34.880 1.00 47.28 82 PRO A O 1
ATOM 634 N N . GLU A 1 83 ? -50.464 21.145 36.200 1.00 42.28 83 GLU A N 1
ATOM 635 C CA . GLU A 1 83 ? -50.741 20.063 35.259 1.00 42.28 83 GLU A CA 1
ATOM 636 C C . GLU A 1 83 ? -51.782 20.395 34.178 1.00 42.28 83 GLU A C 1
ATOM 638 O O . GLU A 1 83 ? -52.862 20.883 34.498 1.00 42.28 83 GLU A O 1
ATOM 643 N N . GLU A 1 84 ? -51.527 19.968 32.934 1.00 32.06 84 GLU A N 1
ATOM 644 C CA . GLU A 1 84 ? -52.588 19.560 32.006 1.00 32.06 84 GLU A CA 1
ATOM 645 C C . GLU A 1 84 ? -52.213 18.274 31.250 1.00 32.06 84 GLU A C 1
ATOM 647 O O . GLU A 1 84 ? -51.077 18.051 30.828 1.00 32.06 84 GLU A O 1
ATOM 652 N N . GLN A 1 85 ? -53.214 17.401 31.150 1.00 39.53 85 GLN A N 1
ATOM 653 C CA . GLN A 1 85 ? -53.191 16.041 30.621 1.00 39.53 85 GLN A CA 1
ATOM 654 C C . GLN A 1 85 ? -53.073 16.028 29.091 1.00 39.53 85 GLN A C 1
ATOM 656 O O . GLN A 1 85 ? -53.798 16.746 28.409 1.00 39.53 85 GLN A O 1
ATOM 661 N N . GLY A 1 86 ? -52.254 15.132 28.527 1.00 30.02 86 GLY A N 1
ATOM 662 C CA . GLY A 1 86 ? -52.279 14.909 27.080 1.00 30.02 86 GLY A CA 1
ATOM 663 C C . GLY A 1 86 ? -51.236 13.942 26.523 1.00 30.02 86 GLY A C 1
ATOM 664 O O . GLY A 1 86 ? -50.115 14.327 26.222 1.00 30.02 86 GLY A O 1
ATOM 665 N N . SER A 1 87 ? -51.682 12.712 26.260 1.00 34.97 87 SER A N 1
ATOM 666 C CA . SER A 1 87 ? -51.161 11.756 25.267 1.00 34.97 87 SER A CA 1
ATOM 667 C C . SER A 1 87 ? -49.753 11.161 25.441 1.00 34.97 87 SER A C 1
ATOM 669 O O . SER A 1 87 ? -48.712 11.763 25.198 1.00 34.97 87 SER A O 1
ATOM 671 N N . SER A 1 88 ? -49.774 9.869 25.748 1.00 38.72 88 SER A N 1
ATOM 672 C CA . SER A 1 88 ? -48.705 8.887 25.629 1.00 38.72 88 SER A CA 1
ATOM 673 C C . SER A 1 88 ? -48.222 8.743 24.178 1.00 38.72 88 SER A C 1
ATOM 675 O O . SER A 1 88 ? -48.836 8.051 23.369 1.00 38.72 88 SER A O 1
ATOM 677 N N . ALA A 1 89 ? -47.075 9.348 23.866 1.00 34.06 89 ALA A N 1
ATOM 678 C CA . ALA A 1 89 ? -46.275 9.018 22.692 1.00 34.06 89 ALA A CA 1
ATOM 679 C C . ALA A 1 89 ? -45.086 8.150 23.129 1.00 34.06 89 ALA A C 1
ATOM 681 O O . ALA A 1 89 ? -44.196 8.584 23.861 1.00 34.06 89 ALA A O 1
ATOM 682 N N . SER A 1 90 ? -45.089 6.889 22.704 1.00 31.69 90 SER A N 1
ATOM 683 C CA . SER A 1 90 ? -43.978 5.959 22.875 1.00 31.69 90 SER A CA 1
ATOM 684 C C . SER A 1 90 ? -42.736 6.489 22.154 1.00 31.69 90 SER A C 1
ATOM 686 O O . SER A 1 90 ? -42.654 6.430 20.926 1.00 31.69 90 SER A O 1
ATOM 688 N N . ASN A 1 91 ? -41.759 6.975 22.919 1.00 37.66 91 ASN A N 1
ATOM 689 C CA . ASN A 1 91 ? -40.419 7.293 22.440 1.00 37.66 91 ASN A CA 1
ATOM 690 C C . ASN A 1 91 ? -39.719 6.016 21.948 1.00 37.66 91 ASN A C 1
ATOM 692 O O . ASN A 1 91 ? -39.005 5.353 22.699 1.00 37.66 91 ASN A O 1
ATOM 696 N N . GLN A 1 92 ? -39.883 5.679 20.668 1.00 38.38 92 GLN A N 1
ATOM 697 C CA . GLN A 1 92 ? -38.941 4.808 19.964 1.00 38.38 92 GLN A CA 1
ATOM 698 C C . GLN A 1 92 ? -37.684 5.614 19.618 1.00 38.38 92 GLN A C 1
ATOM 700 O O . GLN A 1 92 ? -37.415 5.945 18.469 1.00 38.38 92 GLN A O 1
ATOM 705 N N . ALA A 1 93 ? -36.890 5.921 20.642 1.00 35.84 93 ALA A N 1
ATOM 706 C CA . ALA A 1 93 ? -35.500 6.320 20.478 1.00 35.84 93 ALA A CA 1
ATOM 707 C C . ALA A 1 93 ? -34.639 5.051 20.397 1.00 35.84 93 ALA A C 1
ATOM 709 O O . ALA A 1 93 ? -33.904 4.718 21.322 1.00 35.84 93 ALA A O 1
ATOM 710 N N . VAL A 1 94 ? -34.741 4.315 19.288 1.00 36.78 94 VAL A N 1
ATOM 711 C CA . VAL A 1 94 ? -33.755 3.279 18.941 1.00 36.78 94 VAL A CA 1
ATOM 712 C C . VAL A 1 94 ? -32.764 3.900 17.963 1.00 36.78 94 VAL A C 1
ATOM 714 O O . VAL A 1 94 ? -32.683 3.543 16.793 1.00 36.78 94 VAL A O 1
ATOM 717 N N . GLY A 1 95 ? -32.011 4.888 18.447 1.00 34.94 95 GLY A N 1
ATOM 718 C CA . GLY A 1 95 ? -30.757 5.265 17.812 1.00 34.94 95 GLY A CA 1
ATOM 719 C C . GLY A 1 95 ? -29.765 4.151 18.106 1.00 34.94 95 GLY A C 1
ATOM 720 O O . GLY A 1 95 ? -29.180 4.123 19.187 1.00 34.94 95 GLY A O 1
ATOM 721 N N . SER A 1 96 ? -29.624 3.186 17.195 1.00 36.41 96 SER A N 1
ATOM 722 C CA . SER A 1 96 ? -28.593 2.161 17.315 1.00 36.41 96 SER A CA 1
ATOM 723 C C . SER A 1 96 ? -27.235 2.860 17.320 1.00 36.41 96 SER A C 1
ATOM 725 O O . SER A 1 96 ? -26.742 3.271 16.268 1.00 36.41 96 SER A O 1
ATOM 727 N N . ALA A 1 97 ? -26.641 3.022 18.500 1.00 44.38 97 ALA A N 1
ATOM 728 C CA . ALA A 1 97 ? -25.239 3.363 18.646 1.00 44.38 97 ALA A CA 1
ATOM 729 C C . ALA A 1 97 ? -24.435 2.246 17.967 1.00 44.38 97 ALA A C 1
ATOM 731 O O . ALA A 1 97 ? -24.186 1.189 18.552 1.00 44.38 97 ALA A O 1
ATOM 732 N N . GLY A 1 98 ? -24.130 2.430 16.681 1.00 50.53 98 GLY A N 1
ATOM 733 C CA . GLY A 1 98 ? -23.289 1.514 15.930 1.00 50.53 98 GLY A CA 1
ATOM 734 C C . GLY A 1 98 ? -21.959 1.394 16.659 1.00 50.53 98 GLY A C 1
ATOM 735 O O . GLY A 1 98 ? -21.346 2.408 16.992 1.00 50.53 98 GLY A O 1
ATOM 736 N N . LYS A 1 99 ? -21.532 0.162 16.957 1.00 59.06 99 LYS A N 1
ATOM 737 C CA . LYS A 1 99 ? -20.211 -0.085 17.541 1.00 59.06 99 LYS A CA 1
ATOM 738 C C . LYS A 1 99 ? -19.156 0.585 16.656 1.00 59.06 99 LYS A C 1
ATOM 740 O O . LYS A 1 99 ? -19.116 0.327 15.454 1.00 59.06 99 LYS A O 1
ATOM 745 N N . SER A 1 100 ? -18.326 1.435 17.255 1.00 72.94 100 SER A N 1
ATOM 746 C CA . SER A 1 100 ? -17.177 2.041 16.586 1.00 72.94 100 SER A CA 1
ATOM 747 C C . SER A 1 100 ? -16.242 0.953 16.056 1.00 72.94 100 SER A C 1
ATOM 749 O O . SER A 1 100 ? -16.046 -0.068 16.716 1.00 72.94 100 SER A O 1
ATOM 751 N N . PHE A 1 101 ? -15.663 1.175 14.879 1.00 81.88 101 PHE A N 1
ATOM 752 C CA . PHE A 1 101 ? -14.695 0.261 14.281 1.00 81.88 101 PHE A CA 1
ATOM 753 C C . PHE A 1 101 ? -13.412 0.177 15.131 1.00 81.88 101 PHE A C 1
ATOM 755 O O . PHE A 1 101 ? -12.849 1.209 15.494 1.00 81.88 101 PHE A O 1
ATOM 762 N N . ASP A 1 102 ? -12.952 -1.038 15.451 1.00 84.00 102 ASP A N 1
ATOM 763 C CA . ASP A 1 102 ? -11.689 -1.255 16.172 1.00 84.00 102 ASP A CA 1
ATOM 764 C C . ASP A 1 102 ? -10.514 -1.243 15.190 1.00 84.00 102 ASP A C 1
ATOM 766 O O . ASP A 1 102 ? -10.226 -2.239 14.527 1.00 84.00 102 ASP A O 1
ATOM 770 N N . SER A 1 103 ? -9.802 -0.121 15.118 1.00 84.81 103 SER A N 1
ATOM 771 C CA . SER A 1 103 ? -8.650 0.052 14.228 1.00 84.81 103 SER A CA 1
ATOM 772 C C . SER A 1 103 ? -7.491 -0.909 14.519 1.00 84.81 103 SER A C 1
ATOM 774 O O . SER A 1 103 ? -6.688 -1.189 13.628 1.00 84.81 103 SER A O 1
ATOM 776 N N . ASN A 1 104 ? -7.411 -1.503 15.716 1.00 87.19 104 ASN A N 1
ATOM 777 C CA . ASN A 1 104 ? -6.356 -2.470 16.030 1.00 87.19 104 ASN A CA 1
ATOM 778 C C . ASN A 1 104 ? -6.471 -3.762 15.210 1.00 87.19 104 ASN A C 1
ATOM 780 O O . ASN A 1 104 ? -5.467 -4.467 15.047 1.00 87.19 104 ASN A O 1
ATOM 784 N N . CYS A 1 105 ? -7.652 -4.054 14.649 1.00 89.25 105 CYS A N 1
ATOM 785 C CA . CYS A 1 105 ? -7.840 -5.198 13.762 1.00 89.25 105 CYS A CA 1
ATOM 786 C C . CYS A 1 105 ? -7.050 -5.069 12.446 1.00 89.25 105 CYS A C 1
ATOM 788 O O . CYS A 1 105 ? -6.810 -6.077 11.781 1.00 89.25 105 CYS A O 1
ATOM 790 N N . ILE A 1 106 ? -6.559 -3.870 12.115 1.00 88.38 106 ILE A N 1
ATOM 791 C CA . ILE A 1 106 ? -5.663 -3.606 10.986 1.00 88.38 106 ILE A CA 1
ATOM 792 C C . ILE A 1 106 ? -4.236 -3.991 11.400 1.00 88.38 106 ILE A C 1
ATOM 794 O O . ILE A 1 106 ? -3.373 -3.164 11.707 1.00 88.38 106 ILE A O 1
ATOM 798 N N . SER A 1 107 ? -4.017 -5.296 11.519 1.00 90.38 107 SER A N 1
ATOM 799 C CA . SER A 1 107 ? -2.739 -5.895 11.891 1.00 90.38 107 SER A CA 1
ATOM 800 C C . SER A 1 107 ? -2.562 -7.232 11.187 1.00 90.38 107 SER A C 1
ATOM 802 O O . SER A 1 107 ? -3.537 -7.975 11.054 1.00 90.38 107 SER A O 1
ATOM 804 N N . PRO A 1 108 ? -1.334 -7.604 10.798 1.00 92.75 108 PRO A N 1
ATOM 805 C CA . PRO A 1 108 ? -1.078 -8.958 10.329 1.00 92.75 108 PRO A CA 1
ATOM 806 C C . PRO A 1 108 ? -1.484 -9.982 11.400 1.00 92.75 108 PRO A C 1
ATOM 808 O O . PRO A 1 108 ? -1.270 -9.770 12.594 1.00 92.75 108 PRO A O 1
ATOM 811 N N . GLY A 1 109 ? -2.078 -11.093 10.960 1.00 92.00 109 GLY A N 1
ATOM 812 C CA . GLY A 1 109 ? -2.538 -12.180 11.831 1.00 92.00 109 GLY A CA 1
ATOM 813 C C . GLY A 1 109 ? -3.974 -12.053 12.352 1.00 92.00 109 GLY A C 1
ATOM 814 O O . GLY A 1 109 ? -4.437 -12.962 13.035 1.00 92.00 109 GLY A O 1
ATOM 815 N N . THR A 1 110 ? -4.699 -10.975 12.033 1.00 93.81 110 THR A N 1
ATOM 816 C CA . THR A 1 110 ? -6.131 -10.854 12.358 1.00 93.81 110 THR A CA 1
ATOM 817 C C . THR A 1 110 ? -7.008 -11.458 11.261 1.00 93.81 110 THR A C 1
ATOM 819 O O . THR A 1 110 ? -6.656 -11.432 10.079 1.00 93.81 110 THR A O 1
ATOM 822 N N . GLU A 1 111 ? -8.197 -11.947 11.635 1.00 93.12 111 GLU A N 1
ATOM 823 C CA . GLU A 1 111 ? -9.183 -12.425 10.652 1.00 93.12 111 GLU A CA 1
ATOM 824 C C . GLU A 1 111 ? -9.642 -11.294 9.724 1.00 93.12 111 GLU A C 1
ATOM 826 O O . GLU A 1 111 ? -9.845 -11.516 8.535 1.00 93.12 111 GLU A O 1
ATOM 831 N N . PHE A 1 112 ? -9.726 -10.061 10.237 1.00 91.56 112 PHE A N 1
ATOM 832 C CA . PHE A 1 112 ? -10.067 -8.885 9.438 1.00 91.56 112 PHE A CA 1
ATOM 833 C C . PHE A 1 112 ? -9.088 -8.687 8.272 1.00 91.56 112 PHE A C 1
ATOM 835 O O . PHE A 1 112 ? -9.517 -8.577 7.126 1.00 91.56 112 PHE A O 1
ATOM 842 N N . MET A 1 113 ? -7.773 -8.708 8.528 1.00 91.94 113 MET A N 1
ATOM 843 C CA . MET A 1 113 ? -6.770 -8.543 7.468 1.00 91.94 113 MET A CA 1
ATOM 844 C C . MET A 1 113 ? -6.726 -9.740 6.512 1.00 91.94 113 MET A C 1
ATOM 846 O O . MET A 1 113 ? -6.533 -9.553 5.308 1.00 91.94 113 MET A O 1
ATOM 850 N N . ALA A 1 114 ? -6.944 -10.959 7.013 1.00 93.12 114 ALA A N 1
ATOM 851 C CA . ALA A 1 114 ? -7.044 -12.150 6.169 1.00 93.12 114 ALA A CA 1
ATOM 852 C C . ALA A 1 114 ? -8.270 -12.088 5.237 1.00 93.12 114 ALA A C 1
ATOM 854 O O . ALA A 1 114 ? -8.161 -12.356 4.037 1.00 93.12 114 ALA A O 1
ATOM 855 N N . SER A 1 115 ? -9.424 -11.687 5.775 1.00 94.06 115 SER A N 1
ATOM 856 C CA . SER A 1 115 ? -10.662 -11.482 5.024 1.00 94.06 115 SER A CA 1
ATOM 857 C C . SER A 1 115 ? -10.502 -10.363 3.997 1.00 94.06 115 SER A C 1
ATOM 859 O O . SER A 1 115 ? -10.790 -10.579 2.819 1.00 94.06 115 SER A O 1
ATOM 861 N N . PHE A 1 116 ? -9.957 -9.210 4.398 1.00 93.88 116 PHE A N 1
ATOM 862 C CA . PHE A 1 116 ? -9.663 -8.097 3.498 1.00 93.88 116 PHE A CA 1
ATOM 863 C C . PHE A 1 116 ? -8.839 -8.550 2.291 1.00 93.88 116 PHE A C 1
ATOM 865 O O . PHE A 1 116 ? -9.220 -8.309 1.147 1.00 93.88 116 PHE A O 1
ATOM 872 N N . PHE A 1 117 ? -7.726 -9.247 2.531 1.00 94.88 117 PHE A N 1
ATOM 873 C CA . PHE A 1 117 ? -6.815 -9.623 1.454 1.00 94.88 117 PHE A CA 1
ATOM 874 C C . PHE A 1 117 ? -7.427 -10.667 0.509 1.00 94.88 117 PHE A C 1
ATOM 876 O O . PHE A 1 117 ? -7.177 -10.639 -0.698 1.00 94.88 117 PHE A O 1
ATOM 883 N N . ARG A 1 118 ? -8.299 -11.544 1.028 1.00 95.12 118 ARG A N 1
ATOM 884 C CA . ARG A 1 118 ? -9.108 -12.464 0.214 1.00 95.12 118 ARG A CA 1
ATOM 885 C C . ARG A 1 118 ? -10.049 -11.697 -0.720 1.00 95.12 118 ARG A C 1
ATOM 887 O O . ARG A 1 118 ? -10.101 -12.006 -1.910 1.00 95.12 118 ARG A O 1
ATOM 894 N N . HIS A 1 119 ? -10.737 -10.677 -0.206 1.00 95.88 119 HIS A N 1
ATOM 895 C CA . HIS A 1 119 ? -11.610 -9.821 -1.011 1.00 95.88 119 HIS A CA 1
ATOM 896 C C . HIS A 1 119 ? -10.820 -8.970 -2.011 1.00 95.88 119 HIS A C 1
ATOM 898 O O . HIS A 1 119 ? -11.254 -8.831 -3.150 1.00 95.88 119 HIS A O 1
ATOM 904 N N . LEU A 1 120 ? -9.647 -8.450 -1.633 1.00 96.38 120 LEU A N 1
ATOM 905 C CA . LEU A 1 120 ? -8.772 -7.691 -2.531 1.00 96.38 120 LEU A CA 1
ATOM 906 C C . LEU A 1 120 ? -8.301 -8.548 -3.710 1.00 96.38 120 LEU A C 1
ATOM 908 O O . LEU A 1 120 ? -8.323 -8.096 -4.853 1.00 96.38 120 LEU A O 1
ATOM 912 N N . ARG A 1 121 ? -7.922 -9.803 -3.451 1.00 95.94 121 ARG A N 1
ATOM 913 C CA . ARG A 1 121 ? -7.559 -10.745 -4.512 1.00 95.94 121 ARG A CA 1
ATOM 914 C C . ARG A 1 121 ? -8.721 -10.977 -5.476 1.00 95.94 121 ARG A C 1
ATOM 916 O O . ARG A 1 121 ? -8.541 -10.815 -6.681 1.00 95.94 121 ARG A O 1
ATOM 923 N N . PHE A 1 122 ? -9.902 -11.296 -4.945 1.00 96.44 122 PHE A N 1
ATOM 924 C CA . PHE A 1 122 ? -11.113 -11.464 -5.752 1.00 96.44 122 PHE A CA 1
ATOM 925 C C . PHE A 1 122 ? -11.433 -10.201 -6.565 1.00 96.44 122 PHE A C 1
ATOM 927 O O . PHE A 1 122 ? -11.774 -10.279 -7.743 1.00 96.44 122 PHE A O 1
ATOM 934 N N . TYR A 1 123 ? -11.270 -9.026 -5.959 1.00 96.62 123 TYR A N 1
ATOM 935 C CA . TYR A 1 123 ? -11.477 -7.744 -6.616 1.00 96.62 123 TYR A CA 1
ATOM 936 C C . TYR A 1 123 ? -10.538 -7.541 -7.811 1.00 96.62 123 TYR A C 1
ATOM 938 O O . TYR A 1 123 ? -11.001 -7.198 -8.897 1.00 96.62 123 TYR A O 1
ATOM 946 N N . CYS A 1 124 ? -9.237 -7.801 -7.651 1.00 95.56 124 CYS A N 1
ATOM 947 C CA . CYS A 1 124 ? -8.281 -7.722 -8.756 1.00 95.56 124 CYS A CA 1
ATOM 948 C C . CYS A 1 124 ? -8.621 -8.714 -9.880 1.00 95.56 124 CYS A C 1
ATOM 950 O O . CYS A 1 124 ? -8.604 -8.340 -11.051 1.00 95.56 124 CYS A O 1
ATOM 952 N N . GLU A 1 125 ? -8.976 -9.957 -9.537 1.00 94.94 125 GLU A N 1
ATOM 953 C CA . GLU A 1 125 ? -9.388 -10.986 -10.505 1.00 94.94 125 GLU A CA 1
ATOM 954 C C . GLU A 1 125 ? -10.641 -10.564 -11.291 1.00 94.94 125 GLU A C 1
ATOM 956 O O . GLU A 1 125 ? -10.672 -10.680 -12.518 1.00 94.94 125 GLU A O 1
ATOM 961 N N . LYS A 1 126 ? -11.637 -9.985 -10.609 1.00 96.06 126 LYS A N 1
ATOM 962 C CA . LYS A 1 126 ? -12.833 -9.400 -11.228 1.00 96.06 126 LYS A CA 1
ATOM 963 C C . LYS A 1 126 ? -12.476 -8.251 -12.179 1.00 96.06 126 LYS A C 1
ATOM 965 O O . LYS A 1 126 ? -12.975 -8.197 -13.303 1.00 96.06 126 LYS A O 1
ATOM 970 N N . LYS A 1 127 ? -11.567 -7.357 -11.776 1.00 95.44 127 LYS A N 1
ATOM 971 C CA . LYS A 1 127 ? -11.146 -6.213 -12.601 1.00 95.44 127 LYS A CA 1
ATOM 972 C C . LYS A 1 127 ? -10.451 -6.614 -13.894 1.00 95.44 127 LYS A C 1
ATOM 974 O O . LYS A 1 127 ? -10.681 -5.964 -14.907 1.00 95.44 127 LYS A O 1
ATOM 979 N N . PHE A 1 128 ? -9.686 -7.704 -13.904 1.00 94.19 128 PHE A N 1
ATOM 980 C CA . PHE A 1 128 ? -9.107 -8.226 -15.145 1.00 94.19 128 PHE A CA 1
ATOM 981 C C . PHE A 1 128 ? -10.157 -8.631 -16.189 1.00 94.19 128 PHE A C 1
ATOM 983 O O . PHE A 1 128 ? -9.892 -8.537 -17.388 1.00 94.19 128 PHE A O 1
ATOM 990 N N . GLN A 1 129 ? -11.333 -9.077 -15.745 1.00 93.81 129 GLN A N 1
ATOM 991 C CA . GLN A 1 129 ? -12.415 -9.518 -16.628 1.00 93.81 129 GLN A CA 1
ATOM 992 C C . GLN A 1 129 ? -13.269 -8.338 -17.102 1.00 93.81 129 GLN A C 1
ATOM 994 O O . GLN A 1 129 ? -13.612 -8.246 -18.281 1.00 93.81 129 GLN A O 1
ATOM 999 N N . GLU A 1 130 ? -13.588 -7.420 -16.190 1.00 94.75 130 GLU A N 1
ATOM 1000 C CA . GLU A 1 130 ? -14.575 -6.364 -16.427 1.00 94.75 130 GLU A CA 1
ATOM 1001 C C . GLU A 1 130 ? -13.969 -5.046 -16.930 1.00 94.75 130 GLU A C 1
ATOM 1003 O O . GLU A 1 130 ? -14.614 -4.325 -17.691 1.00 94.75 130 GLU A O 1
ATOM 1008 N N . ASP A 1 131 ? -12.737 -4.713 -16.536 1.00 93.50 131 ASP A N 1
ATOM 1009 C CA . ASP A 1 131 ? -12.145 -3.398 -16.784 1.00 93.50 131 ASP A CA 1
ATOM 1010 C C . ASP A 1 131 ? -11.014 -3.470 -17.817 1.00 93.50 131 ASP A C 1
ATOM 1012 O O . ASP A 1 131 ? -9.960 -4.076 -17.612 1.00 93.50 131 ASP A O 1
ATOM 1016 N N . ALA A 1 132 ? -11.209 -2.787 -18.947 1.00 91.94 132 ALA A N 1
ATOM 1017 C CA . ALA A 1 132 ? -10.218 -2.728 -20.015 1.00 91.94 132 ALA A CA 1
ATOM 1018 C C . ALA A 1 132 ? -8.881 -2.107 -19.570 1.00 91.94 132 ALA A C 1
ATOM 1020 O O . ALA A 1 132 ? -7.848 -2.452 -20.141 1.00 91.94 132 ALA A O 1
ATOM 1021 N N . ARG A 1 133 ? -8.876 -1.242 -18.546 1.00 88.88 133 ARG A N 1
ATOM 1022 C CA . ARG A 1 133 ? -7.661 -0.593 -18.017 1.00 88.88 133 ARG A CA 1
ATOM 1023 C C . ARG A 1 133 ? -6.718 -1.573 -17.324 1.00 88.88 133 ARG A C 1
ATOM 1025 O O . ARG A 1 133 ? -5.522 -1.319 -17.259 1.00 88.88 133 ARG A O 1
ATOM 1032 N N . TRP A 1 134 ? -7.250 -2.688 -16.828 1.00 92.44 134 TRP A N 1
ATOM 1033 C CA . TRP A 1 134 ? -6.468 -3.735 -16.170 1.00 92.44 134 TRP A CA 1
ATOM 1034 C C . TRP A 1 134 ? -5.913 -4.756 -17.171 1.00 92.44 134 TRP A C 1
ATOM 1036 O O . TRP A 1 134 ? -5.065 -5.576 -16.820 1.00 92.44 134 TRP A O 1
ATOM 1046 N N . ARG A 1 135 ? -6.344 -4.713 -18.440 1.00 87.31 135 ARG A N 1
ATOM 1047 C CA . ARG A 1 135 ? -5.842 -5.624 -19.475 1.00 87.31 135 ARG A CA 1
ATOM 1048 C C . ARG A 1 135 ? -4.371 -5.329 -19.765 1.00 87.31 135 ARG A C 1
ATOM 1050 O O . ARG A 1 135 ? -4.005 -4.205 -20.089 1.00 87.31 135 ARG A O 1
ATOM 1057 N N . GLY A 1 136 ? -3.532 -6.360 -19.674 1.00 85.88 136 GLY A N 1
ATOM 1058 C CA . GLY A 1 136 ? -2.085 -6.248 -19.896 1.00 85.88 136 GLY A CA 1
ATOM 1059 C C . GLY A 1 136 ? -1.296 -5.674 -18.713 1.00 85.88 136 GLY A C 1
ATOM 1060 O O . GLY A 1 136 ? -0.070 -5.631 -18.780 1.00 85.88 136 GLY A O 1
ATOM 1061 N N . LEU A 1 137 ? -1.966 -5.285 -17.624 1.00 92.19 137 LEU A N 1
ATOM 1062 C CA . LEU A 1 137 ? -1.320 -4.853 -16.390 1.00 92.19 137 LEU A CA 1
ATOM 1063 C C . LEU A 1 137 ? -0.868 -6.076 -15.582 1.00 92.19 137 LEU A C 1
ATOM 1065 O O . LEU A 1 137 ? -1.659 -6.979 -15.312 1.00 92.19 137 LEU A O 1
ATOM 1069 N N . LYS A 1 138 ? 0.389 -6.114 -15.138 1.00 94.69 138 LYS A N 1
ATOM 1070 C CA . LYS A 1 138 ? 0.832 -7.130 -14.175 1.00 94.69 138 LYS A CA 1
ATOM 1071 C C . LYS A 1 138 ? 0.468 -6.669 -12.765 1.00 94.69 138 LYS A C 1
ATOM 1073 O O . LYS A 1 138 ? 0.979 -5.654 -12.310 1.00 94.69 138 LYS A O 1
ATOM 1078 N N . VAL A 1 139 ? -0.374 -7.413 -12.052 1.00 95.62 139 VAL A N 1
ATOM 1079 C CA . VAL A 1 139 ? -0.728 -7.098 -10.656 1.00 95.62 139 VAL A CA 1
ATOM 1080 C C . VAL A 1 139 ? 0.060 -8.002 -9.708 1.00 95.62 139 VAL A C 1
ATOM 1082 O O . VAL A 1 139 ? 0.032 -9.224 -9.846 1.00 95.62 139 VAL A O 1
ATOM 1085 N N . LEU A 1 140 ? 0.771 -7.407 -8.752 1.00 96.25 140 LEU A N 1
ATOM 1086 C CA . LEU A 1 140 ? 1.489 -8.094 -7.680 1.00 96.25 140 LEU A CA 1
ATOM 1087 C C . LEU A 1 140 ? 0.844 -7.756 -6.339 1.00 96.25 140 LEU A C 1
ATOM 1089 O O . LEU A 1 140 ? 0.781 -6.593 -5.949 1.00 96.25 140 LEU A O 1
ATOM 1093 N N . LEU A 1 141 ? 0.385 -8.787 -5.634 1.00 96.75 141 LEU A N 1
ATOM 1094 C CA . LEU A 1 141 ? -0.219 -8.672 -4.313 1.00 96.75 141 LEU A CA 1
ATOM 1095 C C . LEU A 1 141 ? 0.776 -9.173 -3.266 1.00 96.75 141 LEU A C 1
ATOM 1097 O O . LEU A 1 141 ? 1.124 -10.352 -3.264 1.00 96.75 141 LEU A O 1
ATOM 1101 N N . SER A 1 142 ? 1.227 -8.290 -2.378 1.00 97.00 142 SER A N 1
ATOM 1102 C CA . SER A 1 142 ? 2.059 -8.656 -1.231 1.00 97.00 142 SER A CA 1
ATOM 1103 C C . SER A 1 142 ? 1.255 -8.528 0.057 1.00 97.00 142 SER A C 1
ATOM 1105 O O . SER A 1 142 ? 0.988 -7.421 0.528 1.0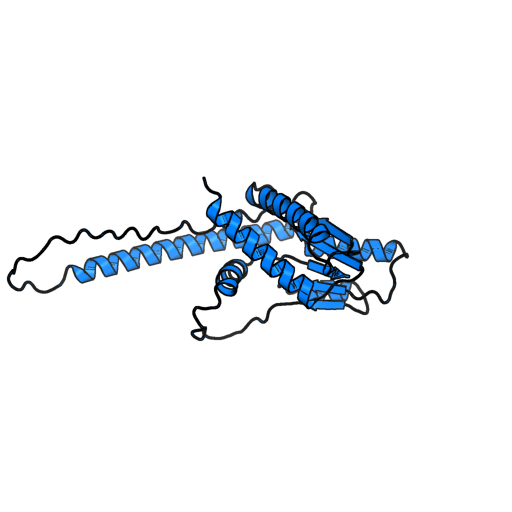0 97.00 142 SER A O 1
ATOM 1107 N N . GLY A 1 143 ? 0.819 -9.671 0.585 1.00 94.50 143 GLY A N 1
ATOM 1108 C CA . GLY A 1 143 ? -0.137 -9.744 1.684 1.00 94.50 143 GLY A CA 1
ATOM 1109 C C . GLY A 1 143 ? 0.455 -9.590 3.081 1.00 94.50 143 GLY A C 1
ATOM 1110 O O . GLY A 1 143 ? 1.674 -9.445 3.240 1.00 94.50 143 GLY A O 1
ATOM 1111 N N . PRO A 1 144 ? -0.415 -9.617 4.109 1.00 94.06 144 PRO A N 1
ATOM 1112 C CA . PRO A 1 144 ? -0.010 -9.550 5.515 1.00 94.06 144 PRO A CA 1
ATOM 1113 C C . PRO A 1 144 ? 0.773 -10.791 5.980 1.00 94.06 144 PRO A C 1
ATOM 1115 O O . PRO A 1 144 ? 1.429 -10.758 7.019 1.00 94.06 144 PRO A O 1
ATOM 1118 N N . ASP A 1 145 ? 0.713 -11.879 5.213 1.00 94.56 145 ASP A N 1
ATOM 1119 C CA . ASP A 1 145 ? 1.477 -13.117 5.381 1.00 94.56 145 ASP A CA 1
ATOM 1120 C C . ASP A 1 145 ? 2.953 -12.975 4.975 1.00 94.56 145 ASP A C 1
ATOM 1122 O O . ASP A 1 145 ? 3.808 -13.709 5.469 1.00 94.56 145 ASP A O 1
ATOM 1126 N N . VAL A 1 146 ? 3.280 -11.998 4.124 1.00 96.06 146 VAL A N 1
ATOM 1127 C CA . VAL A 1 146 ? 4.663 -11.681 3.750 1.00 96.06 146 VAL A CA 1
ATOM 1128 C C . VAL A 1 146 ? 5.264 -10.747 4.809 1.00 96.06 146 VAL A C 1
ATOM 1130 O O . VAL A 1 146 ? 4.709 -9.670 5.021 1.00 96.06 146 VAL A O 1
ATOM 1133 N N . PRO A 1 147 ? 6.393 -11.076 5.464 1.00 96.75 147 PRO A N 1
ATOM 1134 C CA . PRO A 1 147 ? 7.009 -10.195 6.460 1.00 96.75 147 PRO A CA 1
ATOM 1135 C C . PRO A 1 147 ? 7.473 -8.847 5.885 1.00 96.75 147 PRO A C 1
ATOM 1137 O O . PRO A 1 147 ? 7.850 -8.750 4.717 1.00 96.75 147 PRO A O 1
ATOM 1140 N N . GLY A 1 148 ? 7.497 -7.815 6.729 1.00 94.88 148 GLY A N 1
ATOM 1141 C CA . GLY A 1 148 ? 7.946 -6.461 6.393 1.00 94.88 148 GLY A CA 1
ATOM 1142 C C . GLY A 1 148 ? 6.820 -5.431 6.277 1.00 94.88 148 GLY A C 1
ATOM 1143 O O . GLY A 1 148 ? 5.645 -5.767 6.145 1.00 94.88 148 GLY A O 1
ATOM 1144 N N . GLU A 1 149 ? 7.203 -4.158 6.324 1.00 94.81 149 GLU A N 1
ATOM 1145 C CA . GLU A 1 149 ? 6.309 -3.011 6.108 1.00 94.81 149 GLU A CA 1
ATOM 1146 C C . GLU A 1 149 ? 6.047 -2.818 4.608 1.00 94.81 149 GLU A C 1
ATOM 1148 O O . GLU A 1 149 ? 6.952 -3.037 3.796 1.00 94.81 149 GLU A O 1
ATOM 1153 N N . GLY A 1 150 ? 4.839 -2.401 4.227 1.00 93.50 150 GLY A N 1
ATOM 1154 C CA . GLY A 1 150 ? 4.406 -2.311 2.829 1.00 93.50 150 GLY A CA 1
ATOM 1155 C C . GLY A 1 150 ? 5.336 -1.456 1.964 1.00 93.50 150 GLY A C 1
ATOM 1156 O O . GLY A 1 150 ? 5.797 -1.904 0.910 1.00 93.50 150 GLY A O 1
ATOM 1157 N N . GLU A 1 151 ? 5.711 -0.271 2.451 1.00 94.19 151 GLU A N 1
ATOM 1158 C CA . GLU A 1 151 ? 6.673 0.615 1.779 1.00 94.19 151 GLU A CA 1
ATOM 1159 C C . GLU A 1 151 ? 8.052 -0.040 1.589 1.00 94.19 151 GLU A C 1
ATOM 1161 O O . GLU A 1 151 ? 8.671 0.075 0.531 1.00 94.19 151 GLU A O 1
ATOM 1166 N N . HIS A 1 152 ? 8.516 -0.818 2.567 1.00 95.50 152 HIS A N 1
ATOM 1167 C CA . HIS A 1 152 ? 9.818 -1.469 2.512 1.00 95.50 152 HIS A CA 1
ATOM 1168 C C . HIS A 1 152 ? 9.801 -2.700 1.598 1.00 95.50 152 HIS A C 1
ATOM 1170 O O . HIS A 1 152 ? 10.815 -2.975 0.950 1.00 95.50 152 HIS A O 1
ATOM 1176 N N . LYS A 1 153 ? 8.665 -3.403 1.477 1.00 96.50 153 LYS A N 1
ATOM 1177 C CA . LYS A 1 153 ? 8.472 -4.485 0.493 1.00 96.50 153 LYS A CA 1
ATOM 1178 C C . LYS A 1 153 ? 8.559 -3.959 -0.938 1.00 96.50 153 LYS A C 1
ATOM 1180 O O . LYS A 1 153 ? 9.249 -4.547 -1.771 1.00 96.50 153 LYS A O 1
ATOM 1185 N 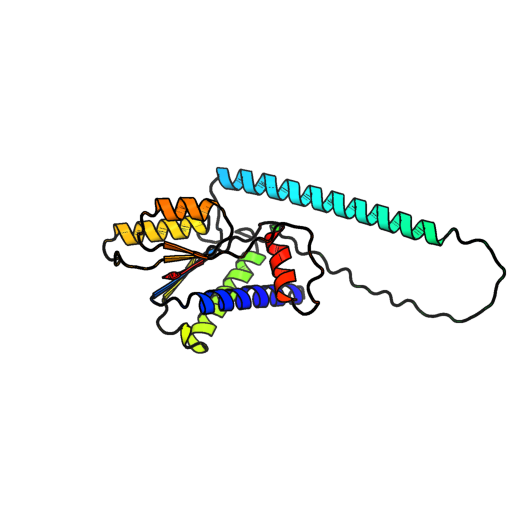N . ILE A 1 154 ? 7.922 -2.819 -1.199 1.00 96.25 154 ILE A N 1
ATOM 1186 C CA . ILE A 1 154 ? 8.004 -2.116 -2.484 1.00 96.25 154 ILE A CA 1
ATOM 1187 C C . ILE A 1 154 ? 9.448 -1.724 -2.793 1.00 96.25 154 ILE A C 1
ATOM 1189 O O . ILE A 1 154 ? 9.979 -2.067 -3.850 1.00 96.25 154 ILE A O 1
ATOM 1193 N N . MET A 1 155 ? 10.114 -1.059 -1.847 1.00 95.50 155 MET A N 1
ATOM 1194 C CA . MET A 1 155 ? 11.497 -0.618 -2.029 1.00 95.50 155 MET A CA 1
ATOM 1195 C C . MET A 1 155 ? 12.456 -1.804 -2.200 1.00 95.50 155 MET A C 1
ATOM 1197 O O . MET A 1 155 ? 13.428 -1.715 -2.950 1.00 95.50 155 MET A O 1
ATOM 1201 N N . ALA A 1 156 ? 12.185 -2.939 -1.549 1.00 95.38 156 ALA A N 1
ATOM 1202 C CA . ALA A 1 156 ? 12.935 -4.173 -1.756 1.00 95.38 156 ALA A CA 1
ATOM 1203 C C . ALA A 1 156 ? 12.753 -4.722 -3.175 1.00 95.38 156 ALA A C 1
ATOM 1205 O O . ALA A 1 156 ? 13.749 -5.030 -3.827 1.00 95.38 156 ALA A O 1
ATOM 1206 N N . TYR A 1 157 ? 11.520 -4.777 -3.687 1.00 94.75 157 TYR A N 1
ATOM 1207 C CA . TYR A 1 157 ? 11.282 -5.201 -5.066 1.00 94.75 157 TYR A CA 1
ATOM 1208 C C . TYR A 1 157 ? 11.991 -4.280 -6.069 1.00 94.75 157 TYR A C 1
ATOM 1210 O O . TYR A 1 157 ? 12.608 -4.781 -7.011 1.00 94.75 157 TYR A O 1
ATOM 1218 N N . LEU A 1 158 ? 11.937 -2.957 -5.870 1.00 92.94 158 LEU A N 1
ATOM 1219 C CA . LEU A 1 158 ? 12.642 -1.976 -6.707 1.00 92.94 158 LEU A CA 1
ATOM 1220 C C . LEU A 1 158 ? 14.138 -2.294 -6.800 1.00 92.94 158 LEU A C 1
ATOM 1222 O O . LEU A 1 158 ? 14.680 -2.453 -7.895 1.00 92.94 158 LEU A O 1
ATOM 1226 N N . ARG A 1 159 ? 14.788 -2.480 -5.645 1.00 93.38 159 ARG A N 1
ATOM 1227 C CA . ARG A 1 159 ? 16.210 -2.849 -5.578 1.00 93.38 159 ARG A CA 1
ATOM 1228 C C . ARG A 1 159 ? 16.495 -4.181 -6.268 1.00 93.38 159 ARG A C 1
ATOM 1230 O O . ARG A 1 159 ? 17.486 -4.280 -6.985 1.00 93.38 159 ARG A O 1
ATOM 1237 N N . CYS A 1 160 ? 15.633 -5.184 -6.095 1.00 92.75 160 CYS A N 1
ATOM 1238 C CA . CYS A 1 160 ? 15.780 -6.474 -6.770 1.00 92.75 160 CYS A CA 1
ATOM 1239 C C . CYS A 1 160 ? 15.669 -6.349 -8.297 1.00 92.75 160 CYS A C 1
ATOM 1241 O O . CYS A 1 160 ? 16.467 -6.955 -9.007 1.00 92.75 160 CYS A O 1
ATOM 1243 N N . CYS A 1 161 ? 14.738 -5.540 -8.811 1.00 89.44 161 CYS A N 1
ATOM 1244 C CA . CYS A 1 161 ? 14.604 -5.304 -10.252 1.00 89.44 161 CYS A CA 1
ATOM 1245 C C . CYS A 1 161 ? 15.837 -4.612 -10.837 1.00 89.44 161 CYS A C 1
ATOM 1247 O O . CYS A 1 161 ? 16.319 -5.003 -11.899 1.00 89.44 161 CYS A O 1
ATOM 1249 N N . LYS A 1 162 ? 16.381 -3.628 -10.114 1.00 88.75 162 LYS A N 1
ATOM 1250 C CA . LYS A 1 162 ? 17.611 -2.924 -10.492 1.00 88.75 162 LYS A CA 1
ATOM 1251 C C . LYS A 1 162 ? 18.819 -3.861 -10.497 1.00 88.75 162 LYS A C 1
ATOM 1253 O O . LYS A 1 162 ? 19.576 -3.884 -11.461 1.00 88.75 162 LYS A O 1
ATOM 1258 N N . ALA A 1 163 ? 18.961 -4.681 -9.454 1.00 91.19 163 ALA A N 1
ATOM 1259 C CA . ALA A 1 163 ? 20.039 -5.662 -9.341 1.00 91.19 163 ALA A CA 1
ATOM 1260 C C . ALA A 1 163 ? 19.963 -6.757 -10.418 1.00 91.19 163 ALA A C 1
ATOM 1262 O O . ALA A 1 163 ? 20.997 -7.249 -10.860 1.00 91.19 163 ALA A O 1
ATOM 1263 N N . ALA A 1 164 ? 18.757 -7.117 -10.866 1.00 89.81 164 ALA A N 1
ATOM 1264 C CA . ALA A 1 164 ? 18.559 -8.085 -11.942 1.00 89.81 164 ALA A CA 1
ATOM 1265 C C . ALA A 1 164 ? 18.976 -7.557 -13.331 1.00 89.81 164 ALA A C 1
ATOM 1267 O O . ALA A 1 164 ? 19.062 -8.345 -14.270 1.00 89.81 164 ALA A O 1
ATOM 1268 N N . GLY A 1 165 ? 19.210 -6.247 -13.487 1.00 83.75 165 GLY A N 1
ATOM 1269 C CA . GLY A 1 165 ? 19.715 -5.637 -14.724 1.00 83.75 165 GLY A CA 1
ATOM 1270 C C . GLY A 1 165 ? 18.749 -5.648 -15.917 1.00 83.75 165 GLY A C 1
ATOM 1271 O O . GLY A 1 165 ? 19.101 -5.166 -16.987 1.00 83.75 165 GLY A O 1
ATOM 1272 N N . SER A 1 166 ? 17.535 -6.178 -15.754 1.00 75.56 166 SER A N 1
ATOM 1273 C CA . SER A 1 166 ? 16.509 -6.264 -16.804 1.00 75.56 166 SER A CA 1
ATOM 1274 C C . SER A 1 166 ? 15.515 -5.098 -16.794 1.00 75.56 166 SER A C 1
ATOM 1276 O O . SER A 1 166 ? 14.662 -5.008 -17.678 1.00 75.56 166 SER A O 1
ATOM 1278 N N . ALA A 1 167 ? 15.597 -4.215 -15.795 1.00 77.50 167 ALA A N 1
ATOM 1279 C CA . ALA A 1 167 ? 14.721 -3.060 -15.670 1.00 77.50 167 ALA A CA 1
ATOM 1280 C C . ALA A 1 167 ? 15.159 -1.918 -16.602 1.00 77.50 167 ALA A C 1
ATOM 1282 O O . ALA A 1 167 ? 16.331 -1.555 -16.654 1.00 77.50 167 ALA A O 1
ATOM 1283 N N . ASP A 1 168 ? 14.196 -1.332 -17.314 1.00 85.12 168 ASP A N 1
ATOM 1284 C CA . ASP A 1 168 ? 14.398 -0.138 -18.138 1.00 85.12 168 ASP A CA 1
ATOM 1285 C C . ASP A 1 168 ? 14.718 1.075 -17.235 1.00 85.12 168 ASP A C 1
ATOM 1287 O O . ASP A 1 168 ? 13.878 1.417 -16.396 1.00 85.12 168 ASP A O 1
ATOM 1291 N N . PRO A 1 169 ? 15.873 1.753 -17.396 1.00 86.25 169 PRO A N 1
ATOM 1292 C CA . PRO A 1 169 ? 16.252 2.912 -16.578 1.00 86.25 169 PRO A CA 1
ATOM 1293 C C . PRO A 1 169 ? 15.298 4.110 -16.680 1.00 86.25 169 PRO A C 1
ATOM 1295 O O . PRO A 1 169 ? 15.314 4.984 -15.818 1.00 86.25 169 PRO A O 1
ATOM 1298 N N . ASN A 1 170 ? 14.479 4.175 -17.735 1.00 86.81 170 ASN A N 1
ATOM 1299 C CA . ASN A 1 170 ? 13.478 5.226 -17.936 1.00 86.81 170 ASN A CA 1
ATOM 1300 C C . ASN A 1 170 ? 12.085 4.806 -17.462 1.00 86.81 170 ASN A C 1
ATOM 1302 O O . ASN A 1 170 ? 11.078 5.417 -17.831 1.00 86.81 170 ASN A O 1
ATOM 1306 N N . THR A 1 171 ? 12.010 3.747 -16.660 1.00 89.38 171 THR A N 1
ATOM 1307 C CA . THR A 1 171 ? 10.765 3.340 -16.029 1.00 89.38 171 THR A CA 1
ATOM 1308 C C . THR A 1 171 ? 10.266 4.450 -15.105 1.00 89.38 171 THR A C 1
ATOM 1310 O O . THR A 1 171 ? 11.000 4.962 -14.264 1.00 89.38 171 THR A O 1
ATOM 1313 N N . ARG A 1 172 ? 8.995 4.828 -15.271 1.00 92.56 172 ARG A N 1
ATOM 1314 C CA . ARG A 1 172 ? 8.322 5.806 -14.414 1.00 92.56 172 ARG A CA 1
ATOM 1315 C C . ARG A 1 172 ? 7.709 5.089 -13.232 1.00 92.56 172 ARG A C 1
ATOM 1317 O O . ARG A 1 172 ? 6.962 4.134 -13.408 1.00 92.56 172 ARG A O 1
ATOM 1324 N N . HIS A 1 173 ? 8.006 5.574 -12.041 1.00 93.31 173 HIS A N 1
ATOM 1325 C CA . HIS A 1 173 ? 7.489 5.035 -10.798 1.00 93.31 173 HIS A CA 1
ATOM 1326 C C . HIS A 1 173 ? 6.550 6.050 -10.163 1.00 93.31 173 HIS A C 1
ATOM 1328 O O . HIS A 1 173 ? 6.910 7.214 -9.997 1.00 93.31 173 HIS A O 1
ATOM 1334 N N . CYS A 1 174 ? 5.359 5.604 -9.777 1.00 95.50 174 CYS A N 1
ATOM 1335 C CA . CYS A 1 174 ? 4.472 6.371 -8.916 1.00 95.50 174 CYS A CA 1
ATOM 1336 C C . CYS A 1 174 ? 4.219 5.584 -7.630 1.00 95.50 174 CYS A C 1
ATOM 1338 O O . CYS A 1 174 ? 3.845 4.410 -7.684 1.00 95.50 174 CYS A O 1
ATOM 1340 N N . LEU A 1 175 ? 4.451 6.219 -6.484 1.00 94.69 175 LEU A N 1
ATOM 1341 C CA . LEU A 1 175 ? 4.204 5.650 -5.166 1.00 94.69 175 LEU A CA 1
ATOM 1342 C C . LEU A 1 175 ? 3.118 6.456 -4.461 1.00 94.69 175 LEU A C 1
ATOM 1344 O O . LEU A 1 175 ? 3.294 7.645 -4.202 1.00 94.69 175 LEU A O 1
ATOM 1348 N N . TYR A 1 176 ? 2.000 5.820 -4.149 1.00 94.81 176 TYR A N 1
ATOM 1349 C CA . TYR A 1 176 ? 0.946 6.415 -3.345 1.00 94.81 176 TYR A CA 1
ATOM 1350 C C . TYR A 1 176 ? 1.176 6.120 -1.867 1.00 94.81 176 TYR A C 1
ATOM 1352 O O . TYR A 1 176 ? 1.478 4.980 -1.527 1.00 94.81 176 TYR A O 1
ATOM 1360 N N . GLY A 1 177 ? 0.996 7.118 -1.003 1.00 89.88 177 GLY A N 1
ATOM 1361 C CA . GLY A 1 177 ? 0.927 6.925 0.446 1.00 89.88 177 GLY A CA 1
ATOM 1362 C C . GLY A 1 177 ? 1.153 8.208 1.251 1.00 89.88 177 GLY A C 1
ATOM 1363 O O . GLY A 1 177 ? 1.696 9.198 0.756 1.00 89.88 177 GLY A O 1
ATOM 1364 N N . LEU A 1 178 ? 0.728 8.207 2.516 1.00 86.94 178 LEU A N 1
ATOM 1365 C CA . LEU A 1 178 ? 0.737 9.400 3.379 1.00 86.94 178 LEU A CA 1
ATOM 1366 C C . LEU A 1 178 ? 1.905 9.481 4.368 1.00 86.94 178 LEU A C 1
ATOM 1368 O O . LEU A 1 178 ? 2.045 10.494 5.058 1.00 86.94 178 LEU A O 1
ATOM 1372 N N . ASP A 1 179 ? 2.787 8.484 4.399 1.00 87.50 179 ASP A N 1
ATOM 1373 C CA . ASP A 1 179 ? 3.966 8.507 5.267 1.00 87.50 179 ASP A CA 1
ATOM 1374 C C . ASP A 1 179 ? 5.041 9.435 4.698 1.00 87.50 179 ASP A C 1
ATOM 1376 O O . ASP A 1 179 ? 5.302 9.450 3.491 1.00 87.50 179 ASP A O 1
ATOM 1380 N N . ALA A 1 180 ? 5.623 10.281 5.552 1.00 87.94 180 ALA A N 1
ATOM 1381 C CA . ALA A 1 180 ? 6.671 11.222 5.145 1.00 87.94 180 ALA A CA 1
ATOM 1382 C C . ALA A 1 180 ? 7.950 10.489 4.704 1.00 87.94 180 ALA A C 1
ATOM 1384 O O . ALA A 1 180 ? 8.686 10.976 3.842 1.00 87.94 180 ALA A O 1
ATOM 1385 N N . ASP A 1 181 ? 8.158 9.287 5.239 1.00 88.94 181 ASP A N 1
ATOM 1386 C CA . ASP A 1 181 ? 9.295 8.418 4.954 1.00 88.94 181 ASP A CA 1
ATOM 1387 C C . ASP A 1 181 ? 9.360 8.035 3.466 1.00 88.94 181 ASP A C 1
ATOM 1389 O O . ASP A 1 181 ? 10.451 7.860 2.924 1.00 88.94 181 ASP A O 1
ATOM 1393 N N . LEU A 1 182 ? 8.223 8.043 2.754 1.00 92.31 182 LEU A N 1
ATOM 1394 C CA . LEU A 1 182 ? 8.156 7.784 1.311 1.00 92.31 182 LEU A CA 1
ATOM 1395 C C . LEU A 1 182 ? 8.988 8.769 0.480 1.00 92.31 182 LEU A C 1
ATOM 1397 O O . LEU A 1 182 ? 9.518 8.385 -0.562 1.00 92.31 182 LEU A O 1
ATOM 1401 N N . ILE A 1 183 ? 9.151 10.016 0.939 1.00 93.50 183 ILE A N 1
ATOM 1402 C CA . ILE A 1 183 ? 10.028 11.001 0.286 1.00 93.50 183 ILE A CA 1
ATOM 1403 C C . ILE A 1 183 ? 11.469 10.511 0.353 1.00 93.50 183 ILE A C 1
ATOM 1405 O O . ILE A 1 183 ? 12.132 10.375 -0.675 1.00 93.50 183 ILE A O 1
ATOM 1409 N N . MET A 1 184 ? 11.937 10.167 1.548 1.00 95.94 184 MET A N 1
ATOM 1410 C CA . MET A 1 184 ? 13.310 9.711 1.744 1.00 95.94 184 MET A CA 1
ATOM 1411 C C . MET A 1 184 ? 13.568 8.370 1.060 1.00 95.94 184 MET A C 1
ATOM 1413 O O . MET A 1 184 ? 14.608 8.198 0.426 1.00 95.94 184 MET A O 1
ATOM 1417 N N . LEU A 1 185 ? 12.609 7.447 1.121 1.00 95.19 185 LEU A N 1
ATOM 1418 C CA . LEU A 1 185 ? 12.697 6.162 0.435 1.00 95.19 185 LEU A CA 1
ATOM 1419 C C . LEU A 1 185 ? 12.742 6.331 -1.092 1.00 95.19 185 LEU A C 1
ATOM 1421 O O . LEU A 1 185 ? 13.545 5.668 -1.748 1.00 95.19 185 LEU A O 1
ATOM 1425 N N . SER A 1 186 ? 11.944 7.245 -1.660 1.00 93.31 186 SER A N 1
ATOM 1426 C CA . SER A 1 186 ? 11.983 7.542 -3.100 1.00 93.31 186 SER A CA 1
ATOM 1427 C C . SER A 1 186 ? 13.340 8.095 -3.537 1.00 93.31 186 SER A C 1
ATOM 1429 O O . SER A 1 186 ? 13.900 7.619 -4.521 1.00 93.31 186 SER A O 1
ATOM 1431 N N . LEU A 1 187 ? 13.935 9.010 -2.766 1.00 94.88 187 LEU A N 1
ATOM 1432 C CA . LEU A 1 187 ? 15.265 9.551 -3.056 1.00 94.88 187 LEU A CA 1
ATOM 1433 C C . LEU A 1 187 ? 16.349 8.469 -2.946 1.00 94.88 187 LEU A C 1
ATOM 1435 O O . LEU A 1 187 ? 17.203 8.352 -3.824 1.00 94.88 187 LEU A O 1
ATOM 1439 N N . ALA A 1 188 ? 16.276 7.631 -1.908 1.00 95.50 188 ALA A N 1
ATOM 1440 C CA . ALA A 1 188 ? 17.212 6.531 -1.682 1.00 95.50 188 ALA A CA 1
ATOM 1441 C C . ALA A 1 188 ? 17.100 5.400 -2.723 1.00 95.50 188 ALA A C 1
ATOM 1443 O O . ALA A 1 188 ? 18.007 4.574 -2.833 1.00 95.50 188 ALA A O 1
ATOM 1444 N N . SER A 1 189 ? 16.013 5.341 -3.501 1.00 92.75 189 SER A N 1
ATOM 1445 C CA . SER A 1 189 ? 15.880 4.385 -4.610 1.00 92.75 189 SER A CA 1
ATOM 1446 C C . SER A 1 189 ? 16.841 4.685 -5.771 1.00 92.75 189 SER A C 1
ATOM 1448 O O . SER A 1 189 ? 17.226 3.778 -6.518 1.00 92.75 189 SER A O 1
ATOM 1450 N N . HIS A 1 190 ? 17.272 5.948 -5.900 1.00 92.50 190 HIS A N 1
ATOM 1451 C CA . HIS A 1 190 ? 18.046 6.446 -7.036 1.00 92.50 190 HIS A CA 1
ATOM 1452 C C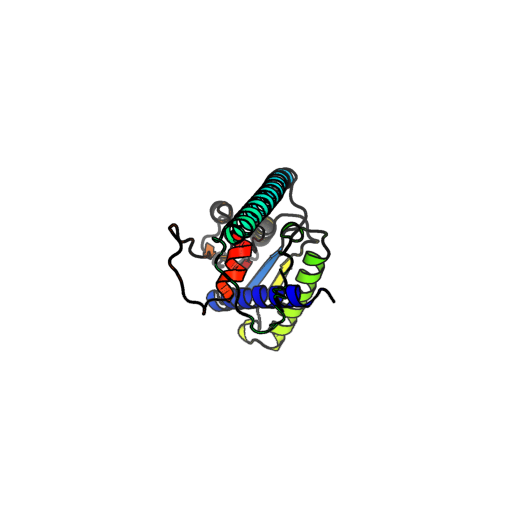 . HIS A 1 190 ? 17.386 6.139 -8.390 1.00 92.50 190 HIS A C 1
ATOM 1454 O O . HIS A 1 190 ? 18.078 5.809 -9.358 1.00 92.50 190 HIS A O 1
ATOM 1460 N N . GLU A 1 191 ? 16.055 6.197 -8.450 1.00 90.94 191 GLU A N 1
ATOM 1461 C CA . GLU A 1 191 ? 15.307 6.122 -9.701 1.00 90.94 191 GLU A CA 1
ATOM 1462 C C . GLU A 1 191 ? 15.073 7.533 -10.259 1.00 90.94 191 GLU A C 1
ATOM 1464 O O . GLU A 1 191 ? 14.585 8.406 -9.537 1.00 90.94 191 GLU A O 1
ATOM 1469 N N . PRO A 1 192 ? 15.409 7.791 -11.535 1.00 90.19 192 PRO A N 1
ATOM 1470 C CA . PRO A 1 192 ? 15.367 9.139 -12.099 1.00 90.19 192 PRO A CA 1
ATOM 1471 C C . PRO A 1 192 ? 13.940 9.663 -12.294 1.00 90.19 192 PRO A C 1
ATOM 1473 O O . PRO A 1 192 ? 13.717 10.871 -12.249 1.00 90.19 192 PRO A O 1
ATOM 1476 N N . GLN A 1 193 ? 12.971 8.774 -12.534 1.00 92.88 193 GLN A N 1
ATOM 1477 C CA . GLN A 1 193 ? 11.581 9.133 -12.812 1.00 92.88 193 GLN A CA 1
ATOM 1478 C C . GLN A 1 193 ? 10.663 8.591 -11.712 1.00 92.88 193 GLN A C 1
ATOM 1480 O O . GLN A 1 193 ? 9.934 7.624 -11.921 1.00 92.88 193 GLN A O 1
ATOM 1485 N N . PHE A 1 194 ? 10.703 9.219 -10.535 1.00 94.38 194 PHE A N 1
ATOM 1486 C CA . PHE A 1 194 ? 9.911 8.819 -9.371 1.00 94.38 194 PHE A CA 1
ATOM 1487 C C . PHE A 1 194 ? 8.967 9.943 -8.924 1.00 94.38 194 PHE A C 1
ATOM 1489 O O . PHE A 1 194 ? 9.399 11.066 -8.673 1.00 94.38 194 PHE A O 1
ATOM 1496 N N . ALA A 1 195 ? 7.677 9.635 -8.804 1.00 94.06 195 ALA A N 1
ATOM 1497 C CA . ALA A 1 195 ? 6.643 10.544 -8.325 1.00 94.06 195 ALA A CA 1
ATOM 1498 C C . ALA A 1 195 ? 5.945 9.980 -7.082 1.00 94.06 195 ALA A C 1
ATOM 1500 O O . ALA A 1 195 ? 5.737 8.771 -6.964 1.00 94.06 195 ALA A O 1
ATOM 1501 N N . LEU A 1 196 ? 5.536 10.868 -6.176 1.00 92.94 196 LEU A N 1
ATOM 1502 C CA . LEU A 1 196 ? 4.684 10.527 -5.040 1.00 92.94 196 LEU A CA 1
ATOM 1503 C C . LEU A 1 196 ? 3.269 11.042 -5.281 1.00 92.94 196 LEU A C 1
ATOM 1505 O O . LEU A 1 196 ? 3.090 12.221 -5.583 1.00 92.94 196 LEU A O 1
ATOM 1509 N N . LEU A 1 197 ? 2.275 10.174 -5.113 1.00 91.62 197 LEU A N 1
ATOM 1510 C CA . LEU A 1 197 ? 0.868 10.559 -5.094 1.00 91.62 197 LEU A CA 1
ATOM 1511 C C . LEU A 1 197 ? 0.381 10.587 -3.646 1.00 91.62 197 LEU A C 1
ATOM 1513 O O . LEU A 1 197 ? 0.515 9.609 -2.911 1.00 91.62 197 LEU A O 1
ATOM 1517 N N . ARG A 1 198 ? -0.179 11.715 -3.219 1.00 89.00 198 ARG A N 1
ATOM 1518 C CA . ARG A 1 198 ? -0.663 11.903 -1.850 1.00 89.00 198 ARG A CA 1
ATOM 1519 C C . ARG A 1 198 ? -1.927 12.737 -1.879 1.00 89.00 198 ARG A C 1
ATOM 1521 O O . ARG A 1 198 ? -2.111 13.552 -2.781 1.00 89.00 198 ARG A O 1
ATOM 1528 N N . GLU A 1 199 ? -2.769 12.536 -0.883 1.00 83.62 199 GLU A N 1
ATOM 1529 C CA . GLU A 1 199 ? -3.922 13.398 -0.670 1.00 83.62 199 GLU A CA 1
ATOM 1530 C C . GLU A 1 199 ? -3.481 14.740 -0.091 1.00 83.62 199 GLU A C 1
ATOM 1532 O O . GLU A 1 199 ? -2.487 14.835 0.638 1.00 83.62 199 GLU A O 1
ATOM 1537 N N . GLU A 1 200 ? -4.223 15.788 -0.437 1.00 82.56 200 GLU A N 1
ATOM 1538 C CA . GLU A 1 200 ? -3.999 17.112 0.119 1.00 82.56 200 GLU A CA 1
ATOM 1539 C C . GLU A 1 200 ? -4.383 17.125 1.602 1.00 82.56 200 GLU A C 1
ATOM 1541 O O . GLU A 1 200 ? -5.513 16.808 1.976 1.00 82.56 200 GLU A O 1
ATOM 1546 N N . VAL A 1 201 ? -3.437 17.523 2.455 1.00 77.19 201 VAL A N 1
ATOM 1547 C CA . VAL A 1 201 ? -3.687 17.732 3.883 1.00 77.19 201 VAL A CA 1
ATOM 1548 C C . VAL A 1 201 ? -3.991 19.211 4.097 1.00 77.19 201 VAL A C 1
ATOM 1550 O O . VAL A 1 201 ? -3.088 20.045 4.113 1.00 77.19 201 VAL A O 1
ATOM 1553 N N . VAL A 1 202 ? -5.274 19.541 4.249 1.00 79.75 202 VAL A N 1
ATOM 1554 C CA . VAL A 1 202 ? -5.719 20.916 4.513 1.00 79.75 202 VAL A CA 1
ATOM 1555 C C . VAL A 1 202 ? -5.578 21.221 6.005 1.00 79.75 202 VAL A C 1
ATOM 1557 O O . VAL A 1 202 ? -6.241 20.613 6.844 1.00 79.75 202 VAL A O 1
ATOM 1560 N N . PHE A 1 203 ? -4.721 22.184 6.346 1.00 71.94 203 PHE A N 1
ATOM 1561 C CA . PHE A 1 203 ? -4.529 22.647 7.722 1.00 71.94 203 PHE A CA 1
ATOM 1562 C C . PHE A 1 203 ? -5.469 23.825 8.029 1.00 71.94 203 PHE A C 1
ATOM 1564 O O . PHE A 1 203 ? -5.412 24.855 7.362 1.00 71.94 203 PHE A O 1
ATOM 1571 N N . GLY A 1 204 ? -6.325 23.705 9.048 1.00 69.81 204 GLY A N 1
ATOM 1572 C CA . GLY A 1 204 ? -7.245 24.776 9.453 1.00 69.81 204 GLY A CA 1
ATOM 1573 C C . GLY A 1 204 ? -8.495 24.265 10.173 1.00 69.81 204 GLY A C 1
ATOM 1574 O O . GLY A 1 204 ? -8.651 23.064 10.382 1.00 69.81 204 GLY A O 1
ATOM 1575 N N . ARG A 1 205 ? -9.399 25.174 10.575 1.00 51.59 205 ARG A N 1
ATOM 1576 C CA . ARG A 1 205 ? -10.716 24.770 11.101 1.00 51.59 205 ARG A CA 1
ATOM 1577 C C . ARG A 1 205 ? -11.513 24.111 9.970 1.00 51.59 205 ARG A C 1
ATOM 1579 O O . ARG A 1 205 ? -11.555 24.699 8.890 1.00 51.59 205 ARG A O 1
ATOM 1586 N N . PRO A 1 206 ? -12.161 22.956 10.201 1.00 55.12 206 PRO A N 1
ATOM 1587 C CA . PRO A 1 206 ? -13.009 22.345 9.189 1.00 55.12 206 PRO A CA 1
ATOM 1588 C C . PRO A 1 206 ? -14.126 23.331 8.839 1.00 55.12 206 PRO A C 1
ATOM 1590 O O . PRO A 1 206 ? -14.956 23.669 9.685 1.00 55.12 206 PRO A O 1
ATOM 1593 N N . SER A 1 207 ? -14.115 23.845 7.611 1.00 51.38 207 SER A N 1
ATOM 1594 C CA . SER A 1 207 ? -15.291 24.500 7.055 1.00 51.38 207 SER A CA 1
ATOM 1595 C C . SER A 1 207 ? -16.382 23.440 6.922 1.00 51.38 207 SER A C 1
ATOM 1597 O O . SER A 1 207 ? -16.108 22.277 6.629 1.00 51.38 207 SER A O 1
ATOM 1599 N N . THR A 1 208 ? -17.625 23.819 7.200 1.00 47.09 208 THR A N 1
ATOM 1600 C CA . THR A 1 208 ? -18.808 22.988 6.958 1.00 47.09 208 THR A CA 1
ATOM 1601 C C . THR A 1 208 ? -18.873 22.651 5.469 1.00 47.09 208 THR A C 1
ATOM 1603 O O . THR A 1 208 ? -19.356 23.459 4.679 1.00 47.09 208 THR A O 1
ATOM 1606 N N . ILE A 1 209 ? -18.319 21.503 5.078 1.00 49.38 209 ILE A N 1
ATOM 1607 C CA . ILE A 1 209 ? -18.381 20.983 3.711 1.00 49.38 209 ILE A CA 1
ATOM 1608 C C . ILE A 1 209 ? -19.601 20.063 3.603 1.00 49.38 209 ILE A C 1
ATOM 1610 O O . ILE A 1 209 ? -19.904 19.294 4.515 1.00 49.38 209 ILE A O 1
ATOM 1614 N N . ASP A 1 210 ? -20.300 20.224 2.482 1.00 44.41 210 ASP A N 1
ATOM 1615 C CA . ASP A 1 210 ? -21.581 19.642 2.092 1.00 44.41 210 ASP A CA 1
ATOM 1616 C C . ASP A 1 210 ? -21.791 18.159 2.435 1.00 44.41 210 ASP A C 1
ATOM 1618 O O . ASP A 1 210 ? -20.910 17.311 2.290 1.00 44.41 210 ASP A O 1
ATOM 1622 N N . ALA A 1 211 ? -23.042 17.826 2.765 1.00 43.81 211 ALA A N 1
ATOM 1623 C CA . ALA A 1 211 ? -23.518 16.487 3.128 1.00 43.81 211 ALA A CA 1
ATOM 1624 C C . ALA A 1 211 ? -23.420 15.427 2.003 1.00 43.81 211 ALA A C 1
ATOM 1626 O O . ALA A 1 211 ? -23.832 14.280 2.199 1.00 43.81 211 ALA A O 1
ATOM 1627 N N . ASN A 1 212 ? -22.882 15.786 0.833 1.00 41.84 212 ASN A N 1
ATOM 1628 C CA . ASN A 1 212 ? -22.784 14.909 -0.333 1.00 41.84 212 ASN A CA 1
ATOM 1629 C C . ASN A 1 212 ? -21.462 14.121 -0.419 1.00 41.84 212 ASN A C 1
ATOM 1631 O O . ASN A 1 212 ? -21.303 13.296 -1.313 1.00 41.84 212 ASN A O 1
ATOM 1635 N N . ASP A 1 213 ? -20.530 14.317 0.520 1.00 49.94 213 ASP A N 1
ATOM 1636 C CA . ASP A 1 213 ? -19.178 13.744 0.447 1.00 49.94 213 ASP A CA 1
ATOM 1637 C C . ASP A 1 213 ? -18.971 12.537 1.390 1.00 49.94 213 ASP A C 1
ATOM 1639 O O . ASP A 1 213 ? -18.021 12.450 2.172 1.00 49.94 213 ASP A O 1
ATOM 1643 N N . LYS A 1 214 ? -19.903 11.573 1.341 1.00 40.34 214 LYS A N 1
ATOM 1644 C CA . LYS A 1 214 ? -19.885 10.361 2.193 1.00 40.34 214 LYS A CA 1
ATOM 1645 C C . LYS A 1 214 ? -18.626 9.500 2.017 1.00 40.34 214 LYS A C 1
ATOM 1647 O O . LYS A 1 214 ? -18.256 8.772 2.933 1.00 40.34 214 LYS A O 1
ATOM 1652 N N . VAL A 1 215 ? -17.952 9.594 0.868 1.00 44.31 215 VAL A N 1
ATOM 1653 C CA . VAL A 1 215 ? -16.705 8.858 0.598 1.00 44.31 215 VAL A CA 1
ATOM 1654 C C . VAL A 1 215 ? -15.547 9.440 1.416 1.00 44.31 215 VAL A C 1
ATOM 1656 O O . VAL A 1 215 ? -14.768 8.681 1.990 1.00 44.31 215 VAL A O 1
ATOM 1659 N N . ARG A 1 216 ? -15.485 10.768 1.581 1.00 42.44 216 ARG A N 1
ATOM 1660 C CA . ARG A 1 216 ? -14.451 11.426 2.394 1.00 42.44 216 ARG A CA 1
ATOM 1661 C C . ARG A 1 216 ? -14.584 11.158 3.892 1.00 42.44 216 ARG A C 1
ATOM 1663 O O . ARG A 1 216 ? -13.570 11.165 4.585 1.00 42.44 216 ARG A O 1
ATOM 1670 N N . SER A 1 217 ? -15.786 10.896 4.415 1.00 39.31 217 SER A N 1
ATOM 1671 C CA . SER A 1 217 ? -15.968 10.719 5.866 1.00 39.31 217 SER A CA 1
ATOM 1672 C C . SER A 1 217 ? -15.419 9.384 6.384 1.00 39.31 217 SER A C 1
ATOM 1674 O O . SER A 1 217 ? -14.834 9.351 7.464 1.00 39.31 217 SER A O 1
ATOM 1676 N N . VAL A 1 218 ? -15.562 8.294 5.619 1.00 40.12 218 VAL A N 1
ATOM 1677 C CA . VAL A 1 218 ? -14.966 6.985 5.960 1.00 40.12 218 VAL A CA 1
ATOM 1678 C C . VAL A 1 218 ? -13.444 7.035 5.793 1.00 40.12 218 VAL A C 1
ATOM 1680 O O . VAL A 1 218 ? -12.709 6.530 6.638 1.00 40.12 218 VAL A O 1
ATOM 1683 N N . TRP A 1 219 ? -12.974 7.727 4.753 1.00 39.94 219 TRP A N 1
ATOM 1684 C CA . TRP A 1 219 ? -11.555 7.955 4.473 1.00 39.94 219 TRP A CA 1
ATOM 1685 C C . TRP A 1 219 ? -10.854 8.789 5.557 1.00 39.94 219 TRP A C 1
ATOM 1687 O O . TRP A 1 219 ? -9.813 8.390 6.076 1.00 39.94 219 TRP A O 1
ATOM 1697 N N . SER A 1 220 ? -11.471 9.882 6.007 1.00 37.12 220 SER A N 1
ATOM 1698 C CA . SER A 1 220 ? -10.961 10.722 7.101 1.00 37.12 220 SER A CA 1
ATOM 1699 C C . SER A 1 220 ? -10.820 9.951 8.426 1.00 37.12 220 SER A C 1
ATOM 1701 O O . SER A 1 220 ? -9.825 10.109 9.137 1.00 37.12 220 SER A O 1
ATOM 1703 N N . TYR A 1 221 ? -11.752 9.035 8.721 1.00 33.69 221 TYR A N 1
ATOM 1704 C CA . TYR A 1 221 ? -11.692 8.179 9.914 1.00 33.69 221 TYR A CA 1
ATOM 1705 C C . TYR A 1 221 ? -10.506 7.200 9.905 1.00 33.69 221 TYR A C 1
ATOM 1707 O O . TYR A 1 221 ? -9.913 6.949 10.954 1.00 33.69 221 TYR A O 1
ATOM 1715 N N . LEU A 1 222 ? -10.119 6.673 8.739 1.00 37.03 222 LEU A N 1
ATOM 1716 C CA . LEU A 1 222 ? -8.954 5.784 8.610 1.00 37.03 222 LEU A CA 1
ATOM 1717 C C . LEU A 1 222 ? -7.619 6.556 8.688 1.00 37.03 222 LEU A C 1
ATOM 1719 O O . LEU A 1 222 ? -6.615 6.010 9.158 1.00 37.03 222 LEU A O 1
ATOM 1723 N N . HIS A 1 223 ? -7.616 7.838 8.301 1.00 37.59 223 HIS A N 1
ATOM 1724 C CA . HIS A 1 223 ? -6.443 8.718 8.332 1.00 37.59 223 HIS A CA 1
ATOM 1725 C C . HIS A 1 223 ? -6.141 9.331 9.702 1.00 37.59 223 HIS A C 1
ATOM 1727 O O . HIS A 1 223 ? -4.970 9.403 10.079 1.00 37.59 223 HIS A O 1
ATOM 1733 N N . HIS A 1 224 ? -7.159 9.723 10.475 1.00 35.78 224 HIS A N 1
ATOM 1734 C CA . HIS A 1 224 ? -6.959 10.383 11.774 1.00 35.78 224 HIS A CA 1
ATOM 1735 C C . HIS A 1 224 ? -6.284 9.467 12.815 1.00 35.78 224 HIS A C 1
ATOM 1737 O O . HIS A 1 224 ? -5.552 9.921 13.694 1.00 35.78 224 HIS A O 1
ATOM 1743 N N . GLU A 1 225 ? -6.465 8.156 12.664 1.00 33.69 225 GLU A N 1
ATOM 1744 C CA . GLU A 1 225 ? -5.858 7.130 13.512 1.00 33.69 225 GLU A CA 1
ATOM 1745 C C . GLU A 1 225 ? -4.516 6.614 12.927 1.00 33.69 225 GLU A C 1
ATOM 1747 O O . GLU A 1 225 ? -3.724 5.983 13.626 1.00 33.69 225 GLU A O 1
ATOM 1752 N N . GLY A 1 226 ? -4.211 6.926 11.658 1.00 34.19 226 GLY A N 1
ATOM 1753 C CA . GLY A 1 226 ? -3.043 6.484 10.877 1.00 34.19 226 GLY A CA 1
ATOM 1754 C C . GLY A 1 226 ? -2.779 4.978 10.889 1.00 34.19 226 GLY A C 1
ATOM 1755 O O . GLY A 1 226 ? -1.632 4.554 11.026 1.00 34.19 226 GLY A O 1
ATOM 1756 N N . PHE A 1 227 ? -3.834 4.178 10.751 1.00 36.44 227 PHE A N 1
ATOM 1757 C CA . PHE A 1 227 ? -3.739 2.715 10.725 1.00 36.44 227 PHE A CA 1
ATOM 1758 C C . PHE A 1 227 ? -3.633 2.117 9.316 1.00 36.44 227 PHE A C 1
ATOM 1760 O O . PHE A 1 227 ? -3.393 0.922 9.203 1.00 36.44 227 PHE A O 1
ATOM 1767 N N . PHE A 1 228 ? -3.754 2.912 8.251 1.00 33.50 228 PHE A N 1
ATOM 1768 C CA . PHE A 1 228 ? -3.599 2.433 6.878 1.00 33.50 228 PHE A CA 1
ATOM 1769 C C . PHE A 1 228 ? -2.618 3.301 6.096 1.00 33.50 228 PHE A C 1
ATOM 1771 O O . PHE A 1 228 ? -2.967 4.381 5.625 1.00 33.50 228 PHE A O 1
ATOM 1778 N N . THR A 1 229 ? -1.411 2.791 5.887 1.00 29.84 229 THR A N 1
ATOM 1779 C CA . THR A 1 229 ? -0.627 3.143 4.710 1.00 29.84 229 THR A CA 1
ATOM 1780 C C . THR A 1 229 ? -0.750 2.011 3.705 1.00 29.84 229 THR A C 1
ATOM 1782 O O . THR A 1 229 ? 0.002 1.045 3.702 1.00 29.84 229 THR A O 1
ATOM 1785 N N . PHE A 1 230 ? -1.757 2.109 2.831 1.00 32.50 230 PHE A N 1
ATOM 1786 C CA . PHE A 1 230 ? -1.628 1.447 1.540 1.00 32.50 230 PHE A CA 1
ATOM 1787 C C . PHE A 1 230 ? -0.535 2.186 0.795 1.00 32.50 230 PHE A C 1
ATOM 1789 O O . PHE A 1 230 ? -0.763 3.279 0.280 1.00 32.50 230 PHE A O 1
ATOM 1796 N N . THR A 1 231 ? 0.657 1.606 0.765 1.00 30.61 231 THR A N 1
ATOM 1797 C CA . THR A 1 231 ? 1.671 2.066 -0.164 1.00 30.61 231 THR A CA 1
ATOM 1798 C C . THR A 1 231 ? 1.388 1.369 -1.492 1.00 30.61 231 THR A C 1
ATOM 1800 O O . THR A 1 231 ? 1.625 0.168 -1.630 1.00 30.61 231 THR A O 1
ATOM 1803 N N . PHE A 1 232 ? 0.794 2.076 -2.457 1.00 30.78 232 PHE A N 1
ATOM 1804 C CA . PHE A 1 232 ? 0.633 1.535 -3.812 1.00 30.78 232 PHE A CA 1
ATOM 1805 C C . PHE A 1 232 ? 1.843 1.925 -4.628 1.00 30.78 232 PHE A C 1
ATOM 1807 O O . PHE A 1 232 ? 2.197 3.098 -4.670 1.00 30.78 232 PHE A O 1
ATOM 1814 N N . TRP A 1 233 ? 2.456 0.967 -5.306 1.00 28.95 233 TRP A N 1
ATOM 1815 C CA . TRP A 1 233 ? 3.522 1.257 -6.246 1.00 28.95 233 TRP A CA 1
ATOM 1816 C C . TRP A 1 233 ? 3.103 0.811 -7.633 1.00 28.95 233 TRP A C 1
ATOM 1818 O O . TRP A 1 233 ? 2.694 -0.327 -7.848 1.00 28.95 233 TRP A O 1
ATOM 1828 N N . MET A 1 234 ? 3.140 1.743 -8.569 1.00 32.56 234 MET A N 1
ATOM 1829 C CA . MET A 1 234 ? 2.638 1.558 -9.918 1.00 32.56 234 MET A CA 1
ATOM 1830 C C . MET A 1 234 ? 3.731 1.916 -10.926 1.00 32.56 234 MET A C 1
ATOM 1832 O O . MET A 1 234 ? 4.391 2.951 -10.790 1.00 32.56 234 MET A O 1
ATOM 1836 N N . VAL A 1 235 ? 3.919 1.030 -11.910 1.00 33.81 235 VAL A N 1
ATOM 1837 C CA . VAL A 1 235 ? 4.785 1.188 -13.090 1.00 33.81 235 VAL A CA 1
ATOM 1838 C C . VAL A 1 235 ? 3.940 1.259 -14.355 1.00 33.81 235 VAL A C 1
ATOM 1840 O O . VAL A 1 235 ? 3.043 0.401 -14.534 1.00 33.81 235 VAL A O 1
#

Secondary structure (DSSP, 8-state):
--THHHHHHHHHHHHHHHHHHHHH--SSEEEEE---S--HHHHHHHHHHHHHHHHHHHHHHHHHHHHHHHHHHHTT---------------------PPPP-GGGSSTTSHHHHHHHHHHHHHHHHHHHH-GGGTTPEEEEE-TTS-S-HHHHHHHHHHHHHHTT-S-TT--EEEE-S-THHHHHHHHTT-SSEEEE------SS-----TT-HHHHHHHHHHHTT----EEEE-

Sequence (235 aa):
MLHANEDLMWQSVFAALDLVVSTISPRKLLYLAADGVAPRAKMNQQRVRRYRAAKSAQEAAEAQAKQSRATANVFQIAPQGPEEQGSSASNQAVGSAGKSFDSNCISPGTEFMASFFRHLRFYCEKKFQEDARWRGLKVLLSGPDVPGEGEHKIMAYLRCCKAAGSADPNTRHCLYGLDADLIMLSLASHEPQFALLREEVVFGRPSTIDANDKVRSVWSYLHHEGFFTFTFWMV